Protein AF-0000000074147432 (afdb_homodimer)

Nearest PDB structures (foldseek):
  5auo-assembly1_A  TM=9.457E-01  e=9.167E-16  Thermococcus kodakarensis KOD1
  5yxy-assembly2_E  TM=9.039E-01  e=2.577E-12  Thermococcus kodakarensis KOD1
  5yy0-assembly1_B  TM=8.895E-01  e=1.281E-12  Thermococcus kodakarensis KOD1
  5yxy-assembly3_F  TM=9.223E-01  e=4.565E-12  Thermococcus kodakarensis KOD1
  3a43-assembly2_B  TM=9.241E-01  e=8.486E-11  Thermococcus kodakarensis KOD1

Radius of gyration: 19.21 Å; Cα contacts (8 Å, |Δi|>4): 502; chains: 2; bounding box: 37×57×46 Å

InterPro domains:
  IPR000688 Hydrogenase maturation factor HypA/HybF [MF_00213] (1-132)
  IPR000688 Hydrogenase maturation factor HypA/HybF [PF01155] (1-131)
  IPR000688 Hydrogenase maturation factor HypA/HybF [PIRSF004761] (1-131)
  IPR000688 Hydrogenase maturation factor HypA/HybF [PTHR34535] (1-131)

Organism: Dictyoglomus thermophilum (strain ATCC 35947 / DSM 3960 / H-6-12) (NCBI:txid309799)

Solvent-accessible surface area (backbone atoms only — not comparable to full-atom values): 14271 Å² total; per-residue (Å²): 111,68,47,46,52,42,21,49,27,49,51,53,50,49,52,52,50,36,56,75,68,66,52,88,57,34,54,36,39,31,35,38,37,15,50,58,39,64,70,61,59,69,59,26,50,52,35,34,56,59,68,23,53,95,48,62,50,49,76,32,46,78,44,80,41,77,39,72,27,36,32,36,28,72,81,81,62,52,70,49,50,47,69,76,55,50,75,76,48,50,70,68,55,49,49,20,19,40,62,36,60,62,48,42,48,76,78,43,53,38,91,84,82,59,45,49,54,55,44,76,77,42,19,68,55,56,43,80,76,42,75,67,113,68,47,46,50,43,22,48,25,50,51,55,49,48,52,53,50,37,55,76,69,66,51,90,56,34,54,37,38,32,34,37,38,15,50,56,37,66,71,62,59,67,60,27,50,52,34,36,55,61,69,22,54,95,46,65,50,49,78,32,45,75,43,80,42,77,39,70,26,35,33,37,28,72,79,82,61,51,70,48,51,47,71,75,56,50,76,75,49,50,70,68,54,51,49,21,19,39,63,37,58,62,47,42,49,75,78,44,55,38,90,83,82,59,46,48,54,56,45,76,76,41,18,67,55,57,44,80,75,42,75,68

pLDDT: mean 95.72, std 3.44, range [67.94, 98.56]

Structure (mmCIF, N/CA/C/O backbone):
data_AF-0000000074147432-model_v1
#
loop_
_entity.id
_entity.type
_entity.pdbx_description
1 polymer 'Hydrogenase maturation factor HypA'
#
loop_
_atom_site.group_PDB
_atom_site.id
_atom_site.type_symbol
_atom_site.label_atom_id
_atom_site.label_alt_id
_atom_site.label_comp_id
_atom_site.label_asym_id
_atom_site.label_entity_id
_atom_site.label_seq_id
_atom_site.pdbx_PDB_ins_code
_atom_site.Cartn_x
_atom_site.Cartn_y
_atom_site.Cartn_z
_atom_site.occupancy
_atom_site.B_iso_or_equiv
_atom_site.auth_seq_id
_atom_site.auth_comp_id
_atom_site.auth_asym_id
_atom_site.auth_atom_id
_atom_site.pdbx_PDB_model_num
ATOM 1 N N . MET A 1 1 ? -2.375 7.824 -14.375 1 67.94 1 MET A N 1
ATOM 2 C CA . MET A 1 1 ? -3.438 8.281 -13.484 1 67.94 1 MET A CA 1
ATOM 3 C C . MET A 1 1 ? -3.176 7.848 -12.047 1 67.94 1 MET A C 1
ATOM 5 O O . MET A 1 1 ? -3.395 8.617 -11.109 1 67.94 1 MET A O 1
ATOM 9 N N . HIS A 1 2 ? -2.537 6.73 -11.82 1 84.06 2 HIS A N 1
ATOM 10 C CA . HIS A 1 2 ? -2.336 6.234 -10.469 1 84.06 2 HIS A CA 1
ATOM 11 C C . HIS A 1 2 ? -1.347 7.109 -9.703 1 84.06 2 HIS A C 1
ATOM 13 O O . HIS A 1 2 ? -1.605 7.496 -8.562 1 84.06 2 HIS A O 1
ATOM 19 N N . GLU A 1 3 ? -0.297 7.574 -10.414 1 93.44 3 GLU A N 1
ATOM 20 C CA . GLU A 1 3 ? 0.694 8.43 -9.766 1 93.44 3 GLU A CA 1
ATOM 21 C C . GLU A 1 3 ? 0.085 9.766 -9.344 1 93.44 3 GLU A C 1
ATOM 23 O O . GLU A 1 3 ? 0.532 10.375 -8.375 1 93.44 3 GLU A O 1
ATOM 28 N N . TRP A 1 4 ? -0.937 10.219 -10.07 1 94.75 4 TRP A N 1
ATOM 29 C CA . TRP A 1 4 ? -1.609 11.461 -9.711 1 94.75 4 TRP A CA 1
ATOM 30 C C . TRP A 1 4 ? -2.305 11.336 -8.359 1 94.75 4 TRP A C 1
ATOM 32 O O . TRP A 1 4 ? -2.219 12.242 -7.527 1 94.75 4 TRP A O 1
ATOM 42 N N . ALA A 1 5 ? -2.971 10.211 -8.164 1 94 5 ALA A N 1
ATOM 43 C CA . ALA A 1 5 ? -3.654 9.977 -6.895 1 94 5 ALA A CA 1
ATOM 44 C C . ALA A 1 5 ? -2.658 9.898 -5.742 1 94 5 ALA A C 1
ATOM 46 O O . ALA A 1 5 ? -2.916 10.414 -4.652 1 94 5 ALA A O 1
ATOM 47 N N . LEU A 1 6 ? -1.523 9.242 -5.969 1 96.38 6 LEU A N 1
ATOM 48 C CA . LEU A 1 6 ? -0.461 9.195 -4.969 1 96.38 6 LEU A CA 1
ATOM 49 C C . LEU A 1 6 ? 0.039 10.594 -4.637 1 96.38 6 LEU A C 1
ATOM 51 O O . LEU A 1 6 ? 0.204 10.938 -3.463 1 96.38 6 LEU A O 1
ATOM 55 N N . ALA A 1 7 ? 0.232 11.352 -5.699 1 97.88 7 ALA A N 1
ATOM 56 C CA . ALA A 1 7 ? 0.719 12.719 -5.527 1 97.88 7 ALA A CA 1
ATOM 57 C C . ALA A 1 7 ? -0.276 13.562 -4.734 1 97.88 7 ALA A C 1
ATOM 59 O O . ALA A 1 7 ? 0.116 14.328 -3.852 1 97.88 7 ALA A O 1
ATOM 60 N N . GLU A 1 8 ? -1.51 13.414 -5.066 1 97.69 8 GLU A N 1
ATOM 61 C CA . GLU A 1 8 ? -2.545 14.133 -4.336 1 97.69 8 GLU A CA 1
ATOM 62 C C . GLU A 1 8 ? -2.52 13.781 -2.85 1 97.69 8 GLU A C 1
ATOM 64 O O . GLU A 1 8 ? -2.631 14.664 -1.997 1 97.69 8 GLU A O 1
ATOM 69 N N . ALA A 1 9 ? -2.395 12.539 -2.566 1 97.62 9 ALA A N 1
ATOM 70 C CA . ALA A 1 9 ? -2.312 12.094 -1.177 1 97.62 9 ALA A CA 1
ATOM 71 C C . ALA A 1 9 ? -1.129 12.734 -0.463 1 97.62 9 ALA A C 1
ATOM 73 O O . ALA A 1 9 ? -1.262 13.219 0.666 1 97.62 9 ALA A O 1
ATOM 74 N N . VAL A 1 10 ? -0.011 12.773 -1.107 1 98.25 10 VAL A N 1
ATOM 75 C CA . VAL A 1 10 ? 1.198 13.344 -0.528 1 98.25 10 VAL A CA 1
ATOM 76 C C . VAL A 1 10 ? 0.995 14.844 -0.288 1 98.25 10 VAL A C 1
ATOM 78 O O . VAL A 1 10 ? 1.252 15.344 0.811 1 98.25 10 VAL A O 1
ATOM 81 N N . VAL A 1 11 ? 0.501 15.531 -1.3 1 98.12 11 VAL A N 1
ATOM 82 C CA . VAL A 1 11 ? 0.365 16.984 -1.229 1 98.12 11 VAL A CA 1
ATOM 83 C C . VAL A 1 11 ? -0.628 17.359 -0.13 1 98.12 11 VAL A C 1
ATOM 85 O O . VAL A 1 11 ? -0.344 18.219 0.706 1 98.12 11 VAL A O 1
ATOM 88 N N . ASN A 1 12 ? -1.752 16.688 -0.129 1 98.06 12 ASN A N 1
ATOM 89 C CA . ASN A 1 12 ? -2.75 16.953 0.902 1 98.06 12 ASN A CA 1
ATOM 90 C C . ASN A 1 12 ? -2.195 16.703 2.301 1 98.06 12 ASN A C 1
ATOM 92 O O . ASN A 1 12 ? -2.418 17.484 3.217 1 98.06 12 ASN A O 1
ATOM 96 N N . SER A 1 13 ? -1.498 15.648 2.463 1 98.19 13 SER A N 1
ATOM 97 C CA . SER A 1 13 ? -0.913 15.305 3.754 1 98.19 13 SER A CA 1
ATOM 98 C C . SER A 1 13 ? 0.154 16.312 4.164 1 98.19 13 SER A C 1
ATOM 100 O O . SER A 1 13 ? 0.232 16.703 5.328 1 98.19 13 SER A O 1
ATOM 102 N N . ALA A 1 14 ? 0.971 16.703 3.182 1 98.06 14 ALA A N 1
ATOM 103 C CA . ALA A 1 14 ? 2.014 17.688 3.445 1 98.06 14 ALA A CA 1
ATOM 104 C C . ALA A 1 14 ? 1.41 19.031 3.877 1 98.06 14 ALA A C 1
ATOM 106 O O . ALA A 1 14 ? 1.914 19.672 4.797 1 98.06 14 ALA A O 1
ATOM 107 N N . ILE A 1 15 ? 0.379 19.469 3.201 1 97.38 15 ILE A N 1
ATOM 108 C CA . ILE A 1 15 ? -0.295 20.703 3.545 1 97.38 15 ILE A CA 1
ATOM 109 C C . ILE A 1 15 ? -0.822 20.641 4.977 1 97.38 15 ILE A C 1
ATOM 111 O O . ILE A 1 15 ? -0.628 21.562 5.766 1 97.38 15 ILE A O 1
ATOM 115 N N . LYS A 1 16 ? -1.464 19.516 5.285 1 96.62 16 LYS A N 1
ATOM 116 C CA . LYS A 1 16 ? -1.976 19.312 6.641 1 96.62 16 LYS A CA 1
ATOM 117 C C . LYS A 1 16 ? -0.85 19.391 7.668 1 96.62 16 LYS A C 1
ATOM 119 O O . LYS A 1 16 ? -0.992 20.047 8.703 1 96.62 16 LYS A O 1
ATOM 124 N N . MET A 1 17 ? 0.224 18.781 7.398 1 96.38 17 MET A N 1
ATOM 125 C CA . MET A 1 17 ? 1.372 18.797 8.297 1 96.38 17 MET A CA 1
ATOM 126 C C . MET A 1 17 ? 1.915 20.203 8.477 1 96.38 17 MET A C 1
ATOM 128 O O . MET A 1 17 ? 2.242 20.609 9.594 1 96.38 17 MET A O 1
ATOM 132 N N . ALA A 1 18 ? 2.018 20.891 7.391 1 96.5 18 ALA A N 1
ATOM 133 C CA . ALA A 1 18 ? 2.516 22.266 7.434 1 96.5 18 ALA A CA 1
ATOM 134 C C . ALA A 1 18 ? 1.621 23.141 8.305 1 96.5 18 ALA A C 1
ATOM 136 O O . ALA A 1 18 ? 2.113 23.953 9.078 1 96.5 18 ALA A O 1
ATOM 137 N N . GLN A 1 19 ? 0.358 22.938 8.109 1 94 19 GLN A N 1
ATOM 138 C CA . GLN A 1 19 ? -0.604 23.703 8.898 1 94 19 GLN A CA 1
ATOM 139 C C . GLN A 1 19 ? -0.462 23.391 10.391 1 94 19 GLN A C 1
ATOM 141 O O . GLN A 1 19 ? -0.479 24.297 11.219 1 94 19 GLN A O 1
ATOM 146 N N . GLU A 1 20 ? -0.308 22.172 10.711 1 92.75 20 GLU A N 1
ATOM 147 C CA . GLU A 1 20 ? -0.162 21.766 12.109 1 92.75 20 GLU A CA 1
ATOM 148 C C . GLU A 1 20 ? 1.108 22.344 12.719 1 92.75 20 GLU A C 1
ATOM 150 O O . GLU A 1 20 ? 1.14 22.672 13.914 1 92.75 20 GLU A O 1
ATOM 155 N N . LYS A 1 21 ? 2.111 22.5 11.898 1 93.5 21 LYS A N 1
ATOM 156 C CA . LYS A 1 21 ? 3.385 23.047 12.352 1 93.5 21 LYS A CA 1
ATOM 157 C C . LYS A 1 21 ? 3.381 24.578 12.281 1 93.5 21 LYS A C 1
ATOM 159 O O . LYS A 1 21 ? 4.387 25.219 12.586 1 93.5 21 LYS A O 1
ATOM 164 N N . LYS A 1 22 ? 2.311 25.188 11.75 1 94.44 22 LYS A N 1
ATOM 165 C CA . LYS A 1 22 ? 2.121 26.625 11.617 1 94.44 22 LYS A CA 1
ATOM 166 C C . LYS A 1 22 ? 3.205 27.25 10.742 1 94.44 22 LYS A C 1
ATOM 168 O O . LYS A 1 22 ? 3.773 28.297 11.086 1 94.44 22 LYS A O 1
ATOM 173 N N . LEU A 1 23 ? 3.482 26.547 9.719 1 92.56 23 LEU A N 1
ATOM 174 C CA . LEU A 1 23 ? 4.438 27.078 8.758 1 92.56 23 LEU A CA 1
ATOM 175 C C . LEU A 1 23 ? 3.766 28.078 7.82 1 92.56 23 LEU A C 1
ATOM 177 O O . LEU A 1 23 ? 2.646 27.844 7.355 1 92.56 23 LEU A O 1
ATOM 181 N N . SER A 1 24 ? 4.418 29.141 7.574 1 88.25 24 SER A N 1
ATOM 182 C CA . SER A 1 24 ? 3.883 30.141 6.648 1 88.25 24 SER A CA 1
ATOM 183 C C . SER A 1 24 ? 4.289 29.828 5.211 1 88.25 24 SER A C 1
ATOM 185 O O . SER A 1 24 ? 3.641 30.297 4.266 1 88.25 24 SER A O 1
ATOM 187 N N . GLN A 1 25 ? 5.414 29.125 5.23 1 90.19 25 GLN A N 1
ATOM 188 C CA . GLN A 1 25 ? 5.91 28.703 3.926 1 90.19 25 GLN A CA 1
ATOM 189 C C . GLN A 1 25 ? 6.664 27.375 4.023 1 90.19 25 GLN A C 1
ATOM 191 O O . GLN A 1 25 ? 7.238 27.062 5.066 1 90.19 25 GLN A O 1
ATOM 196 N N . VAL A 1 26 ? 6.574 26.641 2.967 1 96.81 26 VAL A N 1
ATOM 197 C CA . VAL A 1 26 ? 7.367 25.406 2.896 1 96.81 26 VAL A CA 1
ATOM 198 C C . VAL A 1 26 ? 8.492 25.578 1.88 1 96.81 26 VAL A C 1
ATOM 200 O O . VAL A 1 26 ? 8.234 25.812 0.694 1 96.81 26 VAL A O 1
ATOM 203 N N . ARG A 1 27 ? 9.664 25.562 2.357 1 97.38 27 ARG A N 1
ATOM 204 C CA . ARG A 1 27 ? 10.812 25.688 1.464 1 97.38 27 ARG A CA 1
ATOM 205 C C . ARG A 1 27 ? 11.234 24.312 0.933 1 97.38 27 ARG A C 1
ATOM 207 O O . ARG A 1 27 ? 11.586 24.188 -0.24 1 97.38 27 ARG A O 1
ATOM 214 N N . ILE A 1 28 ? 11.156 23.281 1.836 1 97.81 28 ILE A N 1
ATOM 215 C CA . ILE A 1 28 ? 11.633 21.953 1.465 1 97.81 28 ILE A CA 1
ATOM 216 C C . ILE A 1 28 ? 10.609 20.891 1.888 1 97.81 28 ILE A C 1
ATOM 218 O O . ILE A 1 28 ? 10.109 20.922 3.014 1 97.81 28 ILE A O 1
ATOM 222 N N . LEU A 1 29 ? 10.281 20.109 0.956 1 98.12 29 LEU A N 1
ATOM 223 C CA . LEU A 1 29 ? 9.539 18.875 1.212 1 98.12 29 LEU A CA 1
ATOM 224 C C . LEU A 1 29 ? 10.375 17.656 0.849 1 98.12 29 LEU A C 1
ATOM 226 O O . LEU A 1 29 ? 10.672 17.422 -0.326 1 98.12 29 LEU A O 1
ATOM 230 N N . SER A 1 30 ? 10.758 16.875 1.879 1 98.56 30 SER A N 1
ATOM 231 C CA . SER A 1 30 ? 11.539 15.672 1.651 1 98.56 30 SER A CA 1
ATOM 232 C C . SER A 1 30 ? 10.664 14.422 1.749 1 98.56 30 SER A C 1
ATOM 234 O O . SER A 1 30 ? 10.016 14.188 2.771 1 98.56 30 SER A O 1
ATOM 236 N N . LEU A 1 31 ? 10.719 13.664 0.692 1 98.5 31 LEU A N 1
ATOM 237 C CA . LEU A 1 31 ? 9.93 12.438 0.615 1 98.5 31 LEU A CA 1
ATOM 238 C C . LEU A 1 31 ? 10.836 11.211 0.541 1 98.5 31 LEU A C 1
ATOM 240 O O . LEU A 1 31 ? 11.875 11.242 -0.13 1 98.5 31 LEU A O 1
ATOM 244 N N . LYS A 1 32 ? 10.523 10.242 1.287 1 98.31 32 LYS A N 1
ATOM 245 C CA . LYS A 1 32 ? 11.148 8.93 1.211 1 98.31 32 LYS A CA 1
ATOM 246 C C . LYS A 1 32 ? 10.219 7.906 0.563 1 98.31 32 LYS A C 1
ATOM 248 O O . LYS A 1 32 ? 9.102 7.691 1.036 1 98.31 32 LYS A O 1
ATOM 253 N N . VAL A 1 33 ? 10.641 7.301 -0.495 1 98 33 VAL A N 1
ATOM 254 C CA . VAL A 1 33 ? 9.828 6.383 -1.279 1 98 33 VAL A CA 1
ATOM 255 C C . VAL A 1 33 ? 10.461 4.992 -1.274 1 98 33 VAL A C 1
ATOM 257 O O . VAL A 1 33 ? 11.609 4.828 -1.696 1 98 33 VAL A O 1
ATOM 260 N N . GLY A 1 34 ? 9.695 3.998 -0.833 1 97.06 34 GLY A N 1
ATOM 261 C CA . GLY A 1 34 ? 10.211 2.639 -0.801 1 97.06 34 GLY A CA 1
ATOM 262 C C . GLY A 1 34 ? 10.344 2.02 -2.18 1 97.06 34 GLY A C 1
ATOM 263 O O . GLY A 1 34 ? 9.484 2.217 -3.041 1 97.06 34 GLY A O 1
ATOM 264 N N . GLU A 1 35 ? 11.336 1.221 -2.309 1 96.25 35 GLU A N 1
ATOM 265 C CA . GLU A 1 35 ? 11.656 0.582 -3.582 1 96.25 35 GLU A CA 1
ATOM 266 C C . GLU A 1 35 ? 10.531 -0.356 -4.023 1 96.25 35 GLU A C 1
ATOM 268 O O . GLU A 1 35 ? 10.258 -0.485 -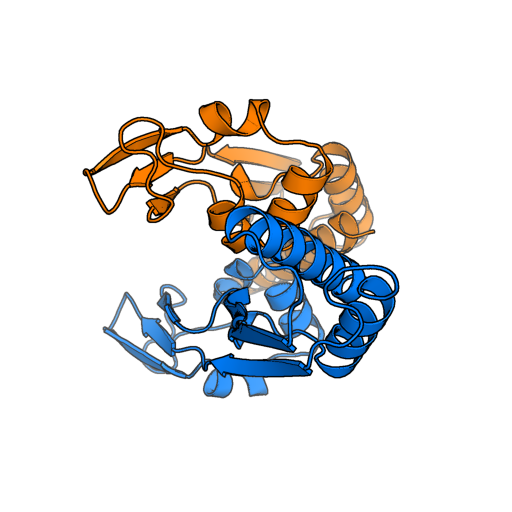5.219 1 96.25 35 GLU A O 1
ATOM 273 N N . VAL A 1 36 ? 9.828 -0.938 -3.123 1 95.06 36 VAL A N 1
ATOM 274 C CA . VAL A 1 36 ? 8.781 -1.904 -3.422 1 95.06 36 VAL A CA 1
ATOM 275 C C . VAL A 1 36 ? 7.629 -1.209 -4.152 1 95.06 36 VAL A C 1
ATOM 277 O O . VAL A 1 36 ? 6.953 -1.821 -4.98 1 95.06 36 VAL A O 1
ATOM 280 N N . GLN A 1 37 ? 7.484 0.096 -3.932 1 94.12 37 GLN A N 1
ATOM 281 C CA . GLN A 1 37 ? 6.363 0.846 -4.484 1 94.12 37 GLN A CA 1
ATOM 282 C C . GLN A 1 37 ? 6.492 0.99 -6 1 94.12 37 GLN A C 1
ATOM 284 O O . GLN A 1 37 ? 5.492 1.151 -6.699 1 94.12 37 GLN A O 1
ATOM 289 N N . GLN A 1 38 ? 7.648 1.07 -6.48 1 93.06 38 GLN A N 1
ATOM 290 C CA . GLN A 1 38 ? 7.914 1.165 -7.914 1 93.06 38 GLN A CA 1
ATOM 291 C C . GLN A 1 38 ? 7.176 2.346 -8.531 1 93.06 38 GLN A C 1
ATOM 293 O O . GLN A 1 38 ? 6.535 2.203 -9.578 1 93.06 38 GLN A O 1
ATOM 298 N N . ILE A 1 39 ? 7.18 3.363 -7.898 1 95.19 39 ILE A N 1
ATOM 299 C CA . ILE A 1 39 ? 6.52 4.574 -8.375 1 95.19 39 ILE A CA 1
ATOM 300 C C . ILE A 1 39 ? 7.285 5.145 -9.57 1 95.19 39 ILE A C 1
ATOM 302 O O . ILE A 1 39 ? 8.516 5.18 -9.562 1 95.19 39 ILE A O 1
ATOM 306 N N . ASP A 1 40 ? 6.551 5.516 -10.625 1 95.31 40 ASP A N 1
ATOM 307 C CA . ASP A 1 40 ? 7.152 6.32 -11.68 1 95.31 40 ASP A CA 1
ATOM 308 C C . ASP A 1 40 ? 7.484 7.727 -11.188 1 95.31 40 ASP A C 1
ATOM 310 O O . ASP A 1 40 ? 6.617 8.594 -11.148 1 95.31 40 ASP A O 1
ATOM 314 N N . MET A 1 41 ? 8.719 7.965 -10.969 1 96.69 41 MET A N 1
ATOM 315 C CA . MET A 1 41 ? 9.141 9.172 -10.258 1 96.69 41 MET A CA 1
ATOM 316 C C . MET A 1 41 ? 8.953 10.406 -11.141 1 96.69 41 MET A C 1
ATOM 318 O O . MET A 1 41 ? 8.672 11.492 -10.633 1 96.69 41 MET A O 1
ATOM 322 N N . GLU A 1 42 ? 9.141 10.258 -12.406 1 97.19 42 GLU A N 1
ATOM 323 C CA . GLU A 1 42 ? 8.945 11.398 -13.297 1 97.19 42 GLU A CA 1
ATOM 324 C C . GLU A 1 42 ? 7.5 11.883 -13.266 1 97.19 42 GLU A C 1
ATOM 326 O O . GLU A 1 42 ? 7.242 13.078 -13.109 1 97.19 42 GLU A O 1
ATOM 331 N N . VAL A 1 43 ? 6.617 10.953 -13.422 1 96.94 43 VAL A N 1
ATOM 332 C CA . VAL A 1 43 ? 5.195 11.297 -13.414 1 96.94 43 VAL A CA 1
ATOM 333 C C . VAL A 1 43 ? 4.793 11.789 -12.023 1 96.94 43 VAL A C 1
ATOM 335 O O . VAL A 1 43 ? 4.043 12.758 -11.898 1 96.94 43 VAL A O 1
ATOM 338 N N . PHE A 1 44 ? 5.324 11.164 -11.039 1 97.94 44 PHE A N 1
ATOM 339 C CA . PHE A 1 44 ? 5.023 11.5 -9.656 1 97.94 44 PHE A CA 1
ATOM 340 C C . PHE A 1 44 ? 5.488 12.914 -9.328 1 97.94 44 PHE A C 1
ATOM 342 O O . PHE A 1 44 ? 4.734 13.711 -8.766 1 97.94 44 PHE A O 1
ATOM 349 N N . ASP A 1 45 ? 6.664 13.25 -9.734 1 98 45 ASP A N 1
ATOM 350 C CA . ASP A 1 45 ? 7.211 14.586 -9.508 1 98 45 ASP A CA 1
ATOM 351 C C . ASP A 1 45 ? 6.402 15.641 -10.258 1 98 45 ASP A C 1
ATOM 353 O O . ASP A 1 45 ? 6.082 16.688 -9.695 1 98 45 ASP A O 1
ATOM 357 N N . TYR A 1 46 ? 6.141 15.367 -11.43 1 98.06 46 TYR A N 1
ATOM 358 C CA . TYR A 1 46 ? 5.332 16.281 -12.219 1 98.06 46 TYR A CA 1
ATOM 359 C C . TYR A 1 46 ? 3.979 16.531 -11.562 1 98.06 46 TYR A C 1
ATOM 361 O O . TYR A 1 46 ? 3.537 17.672 -11.445 1 98.06 46 TYR A O 1
ATOM 369 N N . ALA A 1 47 ? 3.338 15.461 -11.18 1 98.19 47 ALA A N 1
ATOM 370 C CA . ALA A 1 47 ? 2.025 15.562 -10.547 1 98.19 47 ALA A CA 1
ATOM 371 C C . ALA A 1 47 ? 2.104 16.375 -9.25 1 98.19 47 ALA A C 1
ATOM 373 O O . ALA A 1 47 ? 1.25 17.219 -8.984 1 98.19 47 ALA A O 1
ATOM 374 N N . ILE A 1 48 ? 3.078 16.141 -8.445 1 98.19 48 ILE A N 1
ATOM 375 C CA . ILE A 1 48 ? 3.23 16.859 -7.188 1 98.19 48 ILE A CA 1
ATOM 376 C C . ILE A 1 48 ? 3.361 18.359 -7.461 1 98.19 48 ILE A C 1
ATOM 378 O O . ILE A 1 48 ? 2.697 19.172 -6.816 1 98.19 48 ILE A O 1
ATOM 382 N N . LYS A 1 49 ? 4.172 18.672 -8.352 1 97.94 49 LYS A N 1
ATOM 383 C CA . LYS A 1 49 ? 4.391 20.078 -8.695 1 97.94 49 LYS A CA 1
ATOM 384 C C . LYS A 1 49 ? 3.105 20.734 -9.203 1 97.94 49 LYS A C 1
ATOM 386 O O . LYS A 1 49 ? 2.771 21.844 -8.805 1 97.94 49 LYS A O 1
ATOM 391 N N . GLU A 1 50 ? 2.436 20.031 -10.047 1 98.31 50 GLU A N 1
ATOM 392 C CA . GLU A 1 50 ? 1.191 20.562 -10.594 1 98.31 50 GLU A CA 1
ATOM 393 C C . GLU A 1 50 ? 0.146 20.75 -9.5 1 98.31 50 GLU A C 1
ATOM 395 O O . GLU A 1 50 ? -0.521 21.797 -9.445 1 98.31 50 GLU A O 1
ATOM 400 N N . ILE A 1 51 ? -0.016 19.844 -8.688 1 97.88 51 ILE A N 1
ATOM 401 C CA . ILE A 1 51 ? -1.034 19.859 -7.641 1 97.88 51 ILE A CA 1
ATOM 402 C C . ILE A 1 51 ? -0.66 20.906 -6.582 1 97.88 51 ILE A C 1
ATOM 404 O O . ILE A 1 51 ? -1.534 21.453 -5.91 1 97.88 51 ILE A O 1
ATOM 408 N N . SER A 1 52 ? 0.59 21.172 -6.418 1 97.69 52 SER A N 1
ATOM 409 C CA . SER A 1 52 ? 1.079 22.078 -5.395 1 97.69 52 SER A CA 1
ATOM 410 C C . SER A 1 52 ? 0.812 23.531 -5.777 1 97.69 52 SER A C 1
ATOM 412 O O . SER A 1 52 ? 0.924 24.438 -4.941 1 97.69 52 SER A O 1
ATOM 414 N N . LYS A 1 53 ? 0.564 23.766 -7.027 1 97.75 53 LYS A N 1
ATOM 415 C CA . LYS A 1 53 ? 0.321 25.125 -7.473 1 97.75 53 LYS A CA 1
ATOM 416 C C . LYS A 1 53 ? -0.83 25.766 -6.695 1 97.75 53 LYS A C 1
ATOM 418 O O . LYS A 1 53 ? -1.885 25.156 -6.527 1 97.75 53 LYS A O 1
ATOM 423 N N . GLY A 1 54 ? -0.621 26.984 -6.199 1 96.56 54 GLY A N 1
ATOM 424 C CA . GLY A 1 54 ? -1.644 27.703 -5.465 1 96.56 54 GLY A CA 1
ATOM 425 C C . GLY A 1 54 ? -1.695 27.344 -3.994 1 96.56 54 GLY A C 1
ATOM 426 O O . GLY A 1 54 ? -2.549 27.844 -3.256 1 96.56 54 GLY A O 1
ATOM 427 N N . THR A 1 55 ? -0.847 26.438 -3.582 1 96.81 55 THR A N 1
ATOM 428 C CA . THR A 1 55 ? -0.805 26.016 -2.182 1 96.81 55 THR A CA 1
ATOM 429 C C . THR A 1 55 ? 0.479 26.5 -1.515 1 96.81 55 THR A C 1
ATOM 431 O O . THR A 1 55 ? 1.304 27.156 -2.148 1 96.81 55 THR A O 1
ATOM 434 N N . ILE A 1 56 ? 0.649 26.203 -0.299 1 96.94 56 ILE A N 1
ATOM 435 C CA . ILE A 1 56 ? 1.825 26.578 0.477 1 96.94 56 ILE A CA 1
ATOM 436 C C . ILE A 1 56 ? 3.047 25.812 -0.037 1 96.94 56 ILE A C 1
ATOM 438 O O . ILE A 1 56 ? 4.184 26.172 0.291 1 96.94 56 ILE A O 1
ATOM 442 N N . LEU A 1 57 ? 2.824 24.797 -0.857 1 97.31 57 LEU A N 1
ATOM 443 C CA . LEU A 1 57 ? 3.916 23.969 -1.35 1 97.31 57 LEU A CA 1
ATOM 444 C C . LEU A 1 57 ? 4.398 24.453 -2.711 1 97.31 57 LEU A C 1
ATOM 446 O O . LEU A 1 57 ? 5.371 23.922 -3.256 1 97.31 57 LEU A O 1
ATOM 450 N N . GLU A 1 58 ? 3.781 25.375 -3.328 1 96.56 58 GLU A N 1
ATOM 451 C CA . GLU A 1 58 ? 3.971 25.781 -4.723 1 96.56 58 GLU A CA 1
ATOM 452 C C . GLU A 1 58 ? 5.441 26.047 -5.023 1 96.56 58 GLU A C 1
ATOM 454 O O . GLU A 1 58 ? 5.945 25.672 -6.082 1 96.56 58 GLU A O 1
ATOM 459 N N . ASN A 1 59 ? 6.184 26.594 -4.129 1 95.69 59 ASN A N 1
ATOM 460 C CA . ASN A 1 59 ? 7.566 26.984 -4.395 1 95.69 59 ASN A CA 1
ATOM 461 C C . ASN A 1 59 ? 8.555 26.141 -3.596 1 95.69 59 ASN A C 1
ATOM 463 O O . ASN A 1 59 ? 9.719 26.5 -3.451 1 95.69 59 ASN A O 1
ATOM 467 N N . SER A 1 60 ? 8.078 25.094 -3.131 1 97.31 60 SER A N 1
ATOM 468 C CA . SER A 1 60 ? 8.945 24.25 -2.316 1 97.31 60 SER A CA 1
ATOM 469 C C . SER A 1 60 ? 9.859 23.391 -3.188 1 97.31 60 SER A C 1
ATOM 471 O O . SER A 1 60 ? 9.492 23.031 -4.309 1 97.31 60 SER A O 1
ATOM 473 N N . GLU A 1 61 ? 11.047 23.188 -2.715 1 97.75 61 GLU A N 1
ATOM 474 C CA . GLU A 1 61 ? 11.914 22.156 -3.285 1 97.75 61 GLU A CA 1
ATOM 475 C C . GLU A 1 61 ? 11.523 20.766 -2.807 1 97.75 61 GLU A C 1
ATOM 477 O O . GLU A 1 61 ? 11.445 20.516 -1.601 1 97.75 61 GLU A O 1
ATOM 482 N N . ILE A 1 62 ? 11.32 19.953 -3.764 1 97.88 62 ILE A N 1
ATOM 483 C CA . ILE A 1 62 ? 10.945 18.578 -3.408 1 97.88 62 ILE A CA 1
ATOM 484 C C . ILE A 1 62 ? 12.164 17.672 -3.543 1 97.88 62 ILE A C 1
ATOM 486 O O . ILE A 1 62 ? 12.766 17.578 -4.613 1 97.88 62 ILE A O 1
ATOM 490 N N . LYS A 1 63 ? 12.5 17.047 -2.48 1 98.25 63 LYS A N 1
ATOM 491 C CA . LYS A 1 63 ? 13.609 16.094 -2.461 1 98.25 63 LYS A CA 1
ATOM 492 C C . LYS A 1 63 ? 13.102 14.664 -2.291 1 98.25 63 LYS A C 1
ATOM 494 O O . LYS A 1 63 ? 12.195 14.414 -1.493 1 98.25 63 LYS A O 1
ATOM 499 N N . TYR A 1 64 ? 13.672 13.781 -3.092 1 98.25 64 TYR A N 1
ATOM 500 C CA . TYR A 1 64 ? 13.273 12.383 -3.025 1 98.25 64 TYR A CA 1
ATOM 501 C C . TYR A 1 64 ? 14.438 11.508 -2.562 1 98.25 64 TYR A C 1
ATOM 503 O O . TYR A 1 64 ? 15.586 11.727 -2.965 1 98.25 64 TYR A O 1
ATOM 511 N N . THR A 1 65 ? 14.148 10.648 -1.718 1 97.81 65 THR A N 1
ATOM 512 C CA . THR A 1 65 ? 15.07 9.57 -1.38 1 97.81 65 THR A CA 1
ATOM 513 C C . THR A 1 65 ? 14.406 8.203 -1.582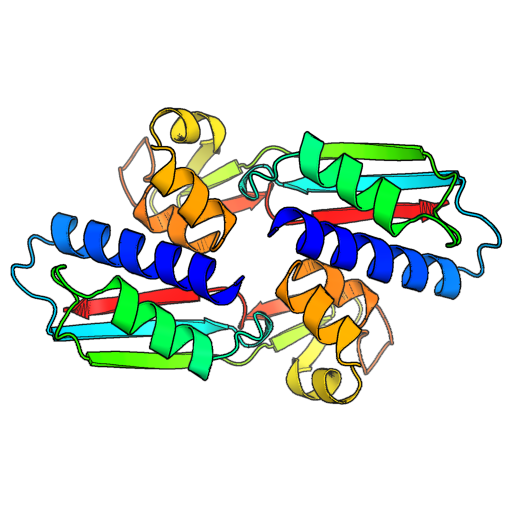 1 97.81 65 THR A C 1
ATOM 515 O O . THR A 1 65 ? 13.336 7.945 -1.034 1 97.81 65 THR A O 1
ATOM 518 N N . ILE A 1 66 ? 15.023 7.375 -2.391 1 96.88 66 ILE A N 1
ATOM 519 C CA . ILE A 1 66 ? 14.562 6 -2.539 1 96.88 66 ILE A CA 1
ATOM 520 C C . ILE A 1 66 ? 15.281 5.105 -1.532 1 96.88 66 ILE A C 1
ATOM 522 O O . ILE A 1 66 ? 16.516 5.082 -1.481 1 96.88 66 ILE A O 1
ATOM 526 N N . PHE A 1 67 ? 14.523 4.461 -0.733 1 96.5 67 PHE A N 1
ATOM 527 C CA . PHE A 1 67 ? 15.195 3.561 0.197 1 96.5 67 PHE A CA 1
ATOM 528 C C . PHE A 1 67 ? 14.992 2.107 -0.212 1 96.5 67 PHE A C 1
ATOM 530 O O . PHE A 1 67 ? 13.859 1.684 -0.468 1 96.5 67 PHE A O 1
ATOM 537 N N . PRO A 1 68 ? 16.109 1.386 -0.351 1 96.44 68 PRO A N 1
ATOM 538 C CA . PRO A 1 68 ? 16.109 0.023 -0.886 1 96.44 68 PRO A CA 1
ATOM 539 C C . PRO A 1 68 ? 15.336 -0.958 -0.015 1 96.44 68 PRO A C 1
ATOM 541 O O . PRO A 1 68 ? 15.234 -0.765 1.198 1 96.44 68 PRO A O 1
ATOM 544 N N . ALA A 1 69 ? 14.844 -1.997 -0.697 1 96.75 69 ALA A N 1
ATOM 545 C CA . ALA A 1 69 ? 14.062 -3.014 0.001 1 96.75 69 ALA A CA 1
ATOM 546 C C . ALA A 1 69 ? 14.922 -4.223 0.356 1 96.75 69 ALA A C 1
ATOM 548 O O . ALA A 1 69 ? 15.703 -4.703 -0.472 1 96.75 69 ALA A O 1
ATOM 549 N N . LYS A 1 70 ? 14.789 -4.566 1.546 1 97.44 70 LYS A N 1
ATOM 550 C CA . LYS A 1 70 ? 15.438 -5.766 2.068 1 97.44 70 LYS A CA 1
ATOM 551 C C . LYS A 1 70 ? 14.406 -6.812 2.479 1 97.44 70 LYS A C 1
ATOM 553 O O . LYS A 1 70 ? 13.461 -6.504 3.205 1 97.44 70 LYS A O 1
ATOM 558 N N . LEU A 1 71 ? 14.672 -8.008 2.033 1 97.5 71 LEU A N 1
ATOM 559 C CA . LEU A 1 71 ? 13.758 -9.109 2.314 1 97.5 71 LEU A CA 1
ATOM 560 C C . LEU A 1 71 ? 14.406 -10.125 3.25 1 97.5 71 LEU A C 1
ATOM 562 O O . LEU A 1 71 ? 15.617 -10.359 3.174 1 97.5 71 LEU A O 1
ATOM 566 N N . LEU A 1 72 ? 13.594 -10.617 4.113 1 98.25 72 LEU A N 1
ATOM 567 C CA . LEU A 1 72 ? 14.055 -11.609 5.082 1 98.25 72 LEU A CA 1
ATOM 568 C C . LEU A 1 72 ? 13.195 -12.867 5.02 1 98.25 72 LEU A C 1
ATOM 570 O O . LEU A 1 72 ? 11.992 -12.82 5.301 1 98.25 72 LEU A O 1
ATOM 574 N N . CYS A 1 73 ? 13.859 -13.961 4.75 1 98.38 73 CYS A N 1
ATOM 575 C CA . CYS A 1 73 ? 13.156 -15.242 4.672 1 98.38 73 CYS A CA 1
ATOM 576 C C . CYS A 1 73 ? 12.805 -15.758 6.062 1 98.38 73 CYS A C 1
ATOM 578 O O . CYS A 1 73 ? 13.68 -15.875 6.926 1 98.38 73 CYS A O 1
ATOM 580 N N . ASN A 1 74 ? 11.594 -16.109 6.262 1 97.94 74 ASN A N 1
ATOM 581 C CA . ASN A 1 74 ? 11.164 -16.609 7.559 1 97.94 74 ASN A CA 1
ATOM 582 C C . ASN A 1 74 ? 11.492 -18.094 7.719 1 97.94 74 ASN A C 1
ATOM 584 O O . ASN A 1 74 ? 11.453 -18.625 8.828 1 97.94 74 ASN A O 1
ATOM 588 N N . ASN A 1 75 ? 11.711 -18.734 6.676 1 98 75 ASN A N 1
ATOM 589 C CA . ASN A 1 75 ? 11.984 -20.156 6.688 1 98 75 ASN A CA 1
ATOM 590 C C . ASN A 1 75 ? 13.445 -20.453 6.984 1 98 75 ASN A C 1
ATOM 592 O O . ASN A 1 75 ? 13.758 -21.281 7.852 1 98 75 ASN A O 1
ATOM 596 N N . CYS A 1 76 ? 14.406 -19.797 6.383 1 98.5 76 CYS A N 1
ATOM 597 C CA . CYS A 1 76 ? 15.812 -20.172 6.535 1 98.5 76 CYS A CA 1
ATOM 598 C C . CYS A 1 76 ? 16.625 -19 7.078 1 98.5 76 CYS A C 1
ATOM 600 O O . CYS A 1 76 ? 17.812 -19.141 7.363 1 98.5 76 CYS A O 1
ATOM 602 N N . GLY A 1 77 ? 15.992 -17.781 7.109 1 98.12 77 GLY A N 1
ATOM 603 C CA . GLY A 1 77 ? 16.672 -16.641 7.695 1 98.12 77 GLY A CA 1
ATOM 604 C C . GLY A 1 77 ? 17.516 -15.867 6.699 1 98.12 77 GLY A C 1
ATOM 605 O O . GLY A 1 77 ? 18.141 -14.867 7.055 1 98.12 77 GLY A O 1
ATOM 606 N N . ASN A 1 78 ? 17.531 -16.219 5.473 1 97.88 78 ASN A N 1
ATOM 607 C CA . ASN A 1 78 ? 18.281 -15.508 4.445 1 97.88 78 ASN A CA 1
ATOM 608 C C . ASN A 1 78 ? 17.75 -14.094 4.227 1 97.88 78 ASN A C 1
ATOM 610 O O . ASN A 1 78 ? 16.531 -13.875 4.219 1 97.88 78 ASN A O 1
ATOM 614 N N . GLU A 1 79 ? 18.656 -13.172 4.078 1 97.88 79 GLU A N 1
ATOM 615 C CA . GLU A 1 79 ? 18.328 -11.805 3.699 1 97.88 79 GLU A CA 1
ATOM 616 C C . GLU A 1 79 ? 18.844 -11.477 2.303 1 97.88 79 GLU A C 1
ATOM 618 O O . GLU A 1 79 ? 19.969 -11.859 1.943 1 97.88 79 GLU A O 1
ATOM 623 N N . TRP A 1 80 ? 18.047 -10.828 1.463 1 96.88 80 TRP A N 1
ATOM 624 C CA . TRP A 1 80 ? 18.484 -10.43 0.129 1 96.88 80 TRP A CA 1
ATOM 625 C C . TRP A 1 80 ? 17.797 -9.148 -0.316 1 96.88 80 TRP A C 1
ATOM 627 O O . TRP A 1 80 ? 16.844 -8.695 0.329 1 96.88 80 TRP A O 1
ATOM 637 N N . SER A 1 81 ? 18.297 -8.562 -1.297 1 96.06 81 SER A N 1
ATOM 638 C CA . SER A 1 81 ? 17.75 -7.312 -1.812 1 96.06 81 SER A CA 1
ATOM 639 C C . SER A 1 81 ? 16.609 -7.57 -2.793 1 96.06 81 SER A C 1
ATOM 641 O O . SER A 1 81 ? 16.688 -8.5 -3.604 1 96.06 81 SER A O 1
ATOM 643 N N . TYR A 1 82 ? 15.586 -6.746 -2.693 1 94.62 82 TYR A N 1
ATOM 644 C CA . TYR A 1 82 ? 14.469 -6.816 -3.631 1 94.62 82 TYR A CA 1
ATOM 645 C C . TYR A 1 82 ? 14.961 -6.652 -5.066 1 94.62 82 TYR A C 1
ATOM 647 O O . TYR A 1 82 ? 14.445 -7.305 -5.98 1 94.62 82 TYR A O 1
ATOM 655 N N . MET A 1 83 ? 15.969 -5.805 -5.262 1 90.56 83 MET A N 1
ATOM 656 C CA . MET A 1 83 ? 16.5 -5.523 -6.594 1 90.56 83 MET A CA 1
ATOM 657 C C . MET A 1 83 ? 17.031 -6.797 -7.246 1 90.56 83 MET A C 1
ATOM 659 O O . MET A 1 83 ? 16.953 -6.949 -8.469 1 90.56 83 MET A O 1
ATOM 663 N N . GLU A 1 84 ? 17.516 -7.715 -6.434 1 89.75 84 GLU A N 1
ATOM 664 C CA . GLU A 1 84 ? 18.016 -8.992 -6.941 1 89.75 84 GLU A CA 1
ATOM 665 C C . GLU A 1 84 ? 16.906 -9.805 -7.59 1 89.75 84 GLU A C 1
ATOM 667 O O . GLU A 1 84 ? 17.141 -10.57 -8.523 1 89.75 84 GLU A O 1
ATOM 672 N N . SER A 1 85 ? 15.758 -9.656 -7.125 1 88.81 85 SER A N 1
ATOM 673 C CA . SER A 1 85 ? 14.602 -10.391 -7.621 1 88.81 85 SER A CA 1
ATOM 674 C C . SER A 1 85 ? 13.836 -9.586 -8.656 1 88.81 85 SER A C 1
ATOM 676 O O . SER A 1 85 ? 13.102 -10.148 -9.477 1 88.81 85 SER A O 1
ATOM 678 N N . PHE A 1 86 ? 14.031 -8.297 -8.672 1 87.62 86 PHE A N 1
ATOM 679 C CA . PHE A 1 86 ? 13.281 -7.355 -9.5 1 87.62 86 PHE A CA 1
ATOM 680 C C . PHE A 1 86 ? 13.539 -7.609 -10.977 1 87.62 86 PHE A C 1
ATOM 682 O O . PHE A 1 86 ? 12.625 -7.535 -11.797 1 87.62 86 PHE A O 1
ATOM 689 N N . GLU A 1 87 ? 14.75 -7.961 -11.297 1 87.31 87 GLU A N 1
ATOM 690 C CA . GLU A 1 87 ? 15.172 -8.109 -12.688 1 87.31 87 GLU A CA 1
ATOM 691 C C . GLU A 1 87 ? 14.477 -9.305 -13.344 1 87.31 87 GLU A C 1
ATOM 693 O O . GLU A 1 87 ? 14.305 -9.328 -14.562 1 87.31 87 GLU A O 1
ATOM 698 N N . SER A 1 88 ? 14.086 -10.203 -12.594 1 90.69 88 SER A N 1
ATOM 699 C CA . SER A 1 88 ? 13.469 -11.398 -13.148 1 90.69 88 SER A CA 1
ATOM 700 C C . SER A 1 88 ? 11.961 -11.227 -13.312 1 90.69 88 SER A C 1
ATOM 702 O O . SER A 1 88 ? 11.297 -12.055 -13.938 1 90.69 88 SER A O 1
ATOM 704 N N . LEU A 1 89 ? 11.469 -10.133 -12.867 1 94.56 89 LEU A N 1
ATOM 705 C CA . LEU A 1 89 ? 10.031 -9.898 -12.914 1 94.56 89 LEU A CA 1
ATOM 706 C C . LEU A 1 89 ? 9.617 -9.32 -14.266 1 94.56 89 LEU A C 1
ATOM 708 O O . LEU A 1 89 ? 10.328 -8.484 -14.828 1 94.56 89 LEU A O 1
ATOM 712 N N . THR A 1 90 ? 8.508 -9.758 -14.727 1 95.19 90 THR A N 1
ATOM 713 C CA . THR A 1 90 ? 7.918 -9.141 -15.906 1 95.19 90 THR A CA 1
ATOM 714 C C . THR A 1 90 ? 7.277 -7.801 -15.555 1 95.19 90 THR A C 1
ATOM 716 O O . THR A 1 90 ? 7.082 -7.488 -14.383 1 95.19 90 THR A O 1
ATOM 719 N N . GLU A 1 91 ? 6.949 -7.004 -16.547 1 93.69 91 GLU A N 1
ATOM 720 C CA . GLU A 1 91 ? 6.289 -5.719 -16.344 1 93.69 91 GLU A CA 1
ATOM 721 C C . GLU A 1 91 ? 4.949 -5.898 -15.633 1 93.69 91 GLU A C 1
ATOM 723 O O . GLU A 1 91 ? 4.602 -5.113 -14.75 1 93.69 91 GLU A O 1
ATOM 728 N N . GLU A 1 92 ? 4.242 -6.934 -16 1 93.88 92 GLU A N 1
ATOM 729 C CA . GLU A 1 92 ? 2.947 -7.223 -15.391 1 93.88 92 GLU A CA 1
ATOM 730 C C . GLU A 1 92 ? 3.1 -7.539 -13.898 1 93.88 92 GLU A C 1
ATOM 732 O O . GLU A 1 92 ? 2.324 -7.055 -13.078 1 93.88 92 GLU A O 1
ATOM 737 N N . GLU A 1 93 ? 4.137 -8.281 -13.648 1 95.38 93 GLU A N 1
ATOM 738 C CA . GLU A 1 93 ? 4.402 -8.641 -12.266 1 95.38 93 GLU A CA 1
ATOM 739 C C . GLU A 1 93 ? 4.828 -7.426 -11.445 1 95.38 93 GLU A C 1
ATOM 741 O O . GLU A 1 93 ? 4.391 -7.254 -10.305 1 95.38 93 GLU A O 1
ATOM 746 N N . ARG A 1 94 ? 5.613 -6.594 -12.039 1 94.31 94 ARG A N 1
ATOM 747 C CA . ARG A 1 94 ? 6.035 -5.355 -11.391 1 94.31 94 ARG A CA 1
ATOM 748 C C . ARG A 1 94 ? 4.84 -4.445 -11.117 1 94.31 94 ARG A C 1
ATOM 750 O O . ARG A 1 94 ? 4.738 -3.855 -10.039 1 94.31 94 ARG A O 1
ATOM 757 N N . GLU A 1 95 ? 3.949 -4.398 -12.031 1 93.69 95 GLU A N 1
ATOM 758 C CA . GLU A 1 95 ? 2.75 -3.58 -11.867 1 93.69 95 GLU A CA 1
ATOM 759 C C . GLU A 1 95 ? 1.857 -4.129 -10.758 1 93.69 95 GLU A C 1
ATOM 761 O O . GLU A 1 95 ? 1.288 -3.361 -9.977 1 93.69 95 GLU A O 1
ATOM 766 N N . ALA A 1 96 ? 1.724 -5.453 -10.727 1 95.44 96 ALA A N 1
ATOM 767 C CA . ALA A 1 96 ? 0.92 -6.07 -9.68 1 95.44 96 ALA A CA 1
ATOM 768 C C . ALA A 1 96 ? 1.457 -5.715 -8.297 1 95.44 96 ALA A C 1
ATOM 770 O O . ALA A 1 96 ? 0.694 -5.328 -7.406 1 95.44 96 ALA A O 1
ATOM 771 N N . ILE A 1 97 ? 2.791 -5.738 -8.133 1 95 97 ILE A N 1
ATOM 772 C CA . ILE A 1 97 ? 3.43 -5.445 -6.852 1 95 97 ILE A CA 1
ATOM 773 C C . ILE A 1 97 ? 3.25 -3.965 -6.512 1 95 97 ILE A C 1
ATOM 775 O O . ILE A 1 97 ? 3.023 -3.611 -5.355 1 95 97 ILE A O 1
ATOM 779 N N . HIS A 1 98 ? 3.279 -3.113 -7.535 1 93.5 98 HIS A N 1
ATOM 780 C CA . HIS A 1 98 ? 3.076 -1.682 -7.355 1 93.5 98 HIS A CA 1
ATOM 781 C C . HIS A 1 98 ? 1.694 -1.389 -6.777 1 93.5 98 HIS A C 1
ATOM 783 O O . HIS A 1 98 ? 1.562 -0.586 -5.852 1 93.5 98 HIS A O 1
ATOM 789 N N . PHE A 1 99 ? 0.681 -2.105 -7.246 1 93.88 99 PHE A N 1
ATOM 790 C CA . PHE A 1 99 ? -0.692 -1.812 -6.855 1 93.88 99 PHE A CA 1
ATOM 791 C C . PHE A 1 99 ? -1.057 -2.549 -5.57 1 93.88 99 PHE A C 1
ATOM 793 O O . PHE A 1 99 ? -1.783 -2.016 -4.727 1 93.88 99 PHE A O 1
ATOM 800 N N . ILE A 1 100 ? -0.568 -3.76 -5.484 1 95.12 100 ILE A N 1
ATOM 801 C CA . ILE A 1 100 ? -0.752 -4.559 -4.277 1 95.12 100 ILE A CA 1
ATOM 802 C C . ILE A 1 100 ? 0.588 -5.141 -3.836 1 95.12 100 ILE A C 1
ATOM 804 O O . ILE A 1 100 ? 0.965 -6.234 -4.254 1 95.12 100 ILE A O 1
ATOM 808 N N . PRO A 1 101 ? 1.244 -4.434 -2.939 1 95.25 101 PRO A N 1
ATOM 809 C CA . PRO A 1 101 ? 2.6 -4.832 -2.555 1 95.25 101 PRO A CA 1
ATOM 810 C C . PRO A 1 101 ? 2.666 -6.262 -2.025 1 95.25 101 PRO A C 1
ATOM 812 O O . PRO A 1 101 ? 3.668 -6.953 -2.225 1 95.25 101 PRO A O 1
ATOM 815 N N . GLU A 1 102 ? 1.601 -6.824 -1.457 1 95.25 102 GLU A N 1
ATOM 816 C CA . GLU A 1 102 ? 1.572 -8.164 -0.874 1 95.25 102 GLU A CA 1
ATOM 817 C C . GLU A 1 102 ? 1.698 -9.234 -1.95 1 95.25 102 GLU A C 1
ATOM 819 O O . GLU A 1 102 ? 2.027 -10.383 -1.65 1 95.25 102 GLU A O 1
ATOM 824 N N . THR A 1 103 ? 1.477 -8.875 -3.209 1 96.62 103 THR A N 1
ATOM 825 C CA . THR A 1 103 ? 1.582 -9.859 -4.281 1 96.62 103 THR A CA 1
ATOM 826 C C . THR A 1 103 ? 3.039 -10.234 -4.523 1 96.62 103 THR A C 1
ATOM 828 O O . THR A 1 103 ? 3.324 -11.211 -5.223 1 96.62 103 THR A O 1
ATOM 831 N N . ILE A 1 104 ? 3.906 -9.477 -3.914 1 96.12 104 ILE A N 1
ATOM 832 C CA . ILE A 1 104 ? 5.332 -9.773 -3.998 1 96.12 104 ILE A CA 1
ATOM 833 C C . ILE A 1 104 ? 5.578 -11.234 -3.635 1 96.12 104 ILE A C 1
ATOM 835 O O . ILE A 1 104 ? 6.461 -11.883 -4.203 1 96.12 104 ILE A O 1
ATOM 839 N N . HIS A 1 105 ? 4.762 -11.836 -2.785 1 95 105 HIS A N 1
ATOM 840 C CA . HIS A 1 105 ? 4.938 -13.195 -2.287 1 95 105 HIS A CA 1
ATOM 841 C C . HIS A 1 105 ? 4.535 -14.219 -3.34 1 95 105 HIS A C 1
ATOM 843 O O . HIS A 1 105 ? 4.863 -15.398 -3.217 1 95 105 HIS A O 1
ATOM 849 N N . VAL A 1 106 ? 3.82 -13.766 -4.297 1 95.81 106 VAL A N 1
ATOM 850 C CA . VAL A 1 106 ? 3.422 -14.641 -5.391 1 95.81 106 VAL A CA 1
ATOM 851 C C . VAL A 1 106 ? 4.566 -14.773 -6.391 1 95.81 106 VAL A C 1
ATOM 853 O O . VAL A 1 106 ? 4.75 -15.836 -6.992 1 95.81 106 VAL A O 1
ATOM 856 N N . TYR A 1 107 ? 5.383 -13.766 -6.488 1 96.31 107 TYR A N 1
ATOM 857 C CA . TYR A 1 107 ? 6.27 -13.664 -7.641 1 96.31 107 TYR A CA 1
ATOM 858 C C . TYR A 1 107 ? 7.727 -13.852 -7.223 1 96.31 107 TYR A C 1
ATOM 860 O O . TYR A 1 107 ? 8.586 -14.109 -8.062 1 96.31 107 TYR A O 1
ATOM 868 N N . ILE A 1 108 ? 7.961 -13.656 -5.945 1 95.75 108 ILE A N 1
ATOM 869 C CA . ILE A 1 108 ? 9.336 -13.742 -5.465 1 95.75 108 ILE A CA 1
ATOM 870 C C . ILE A 1 108 ? 9.461 -14.875 -4.445 1 95.75 108 ILE A C 1
ATOM 872 O O . ILE A 1 108 ? 8.57 -15.07 -3.615 1 95.75 108 ILE A O 1
ATOM 876 N N . LYS A 1 109 ? 10.57 -15.555 -4.531 1 95.69 109 LYS A N 1
ATOM 877 C CA . LYS A 1 109 ? 10.922 -16.609 -3.578 1 95.69 109 LYS A CA 1
ATOM 878 C C . LYS A 1 109 ? 12.344 -16.406 -3.059 1 95.69 109 LYS A C 1
ATOM 880 O O . LYS A 1 109 ? 13.164 -15.758 -3.701 1 95.69 109 LYS A O 1
ATOM 885 N N . CYS A 1 110 ? 12.562 -16.984 -1.914 1 97.06 110 CYS A N 1
ATOM 886 C CA . CYS A 1 110 ? 13.914 -16.938 -1.369 1 97.06 110 CYS A CA 1
ATOM 887 C C . CYS A 1 110 ? 14.906 -17.562 -2.338 1 97.06 110 CYS A C 1
ATOM 889 O O . CYS A 1 110 ? 14.711 -18.703 -2.797 1 97.06 110 CYS A O 1
ATOM 891 N N . PRO A 1 111 ? 15.984 -16.891 -2.582 1 96.25 111 PRO A N 1
ATOM 892 C CA . PRO A 1 111 ? 16.953 -17.453 -3.523 1 96.25 111 PRO A CA 1
ATOM 893 C C . PRO A 1 111 ? 17.734 -18.625 -2.939 1 96.25 111 PRO A C 1
ATOM 895 O O . PRO A 1 111 ? 18.375 -19.391 -3.682 1 96.25 111 PRO A O 1
ATOM 898 N N . LYS A 1 112 ? 17.719 -18.719 -1.687 1 96.88 112 LYS A N 1
ATOM 899 C CA . LYS A 1 112 ? 18.469 -19.766 -1.023 1 96.88 112 LYS A CA 1
ATOM 900 C C . LYS A 1 112 ? 17.625 -21.031 -0.868 1 96.88 112 LYS A C 1
ATOM 902 O O . LYS A 1 112 ? 18.031 -22.109 -1.298 1 96.88 112 LYS A O 1
ATOM 907 N N . CYS A 1 113 ? 16.406 -21 -0.266 1 98.19 113 CYS A N 1
ATOM 908 C CA . CYS A 1 113 ? 15.648 -22.203 0.046 1 98.19 113 CYS A CA 1
ATOM 909 C C . CYS A 1 113 ? 14.406 -22.297 -0.832 1 98.19 113 CYS A C 1
ATOM 911 O O . CYS A 1 113 ? 13.641 -23.266 -0.728 1 98.19 113 CYS A O 1
ATOM 913 N N . LYS A 1 114 ? 14.023 -21.266 -1.542 1 95.94 114 LYS A N 1
ATOM 914 C CA . LYS A 1 114 ? 12.945 -21.203 -2.527 1 95.94 114 LYS A CA 1
ATOM 915 C C . LYS A 1 114 ? 11.586 -21.062 -1.85 1 95.94 114 LYS A C 1
ATOM 917 O O . LYS A 1 114 ? 10.547 -21.234 -2.488 1 95.94 114 LYS A O 1
ATOM 922 N N . SER A 1 115 ? 11.578 -20.75 -0.558 1 96.25 115 SER A N 1
ATOM 923 C CA . SER A 1 115 ? 10.336 -20.5 0.176 1 96.25 115 SER A CA 1
ATOM 924 C C . SER A 1 115 ? 9.719 -19.172 -0.226 1 96.25 115 SER A C 1
ATOM 926 O O . SER A 1 115 ? 10.422 -18.172 -0.401 1 96.25 115 SER A O 1
ATOM 928 N N . PRO A 1 116 ? 8.43 -19.141 -0.329 1 94.44 116 PRO A N 1
ATO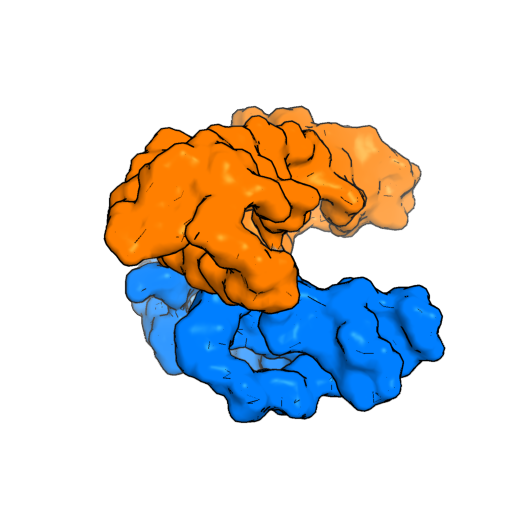M 929 C CA . PRO A 1 116 ? 7.758 -17.859 -0.563 1 94.44 116 PRO A CA 1
ATOM 930 C C . PRO A 1 116 ? 7.48 -17.094 0.729 1 94.44 116 PRO A C 1
ATOM 932 O O . PRO A 1 116 ? 6.922 -16 0.692 1 94.44 116 PRO A O 1
ATOM 935 N N . ASP A 1 117 ? 7.793 -17.719 1.833 1 96 117 ASP A N 1
ATOM 936 C CA . ASP A 1 117 ? 7.504 -17.125 3.133 1 96 117 ASP A CA 1
ATOM 937 C C . ASP A 1 117 ? 8.633 -16.203 3.58 1 96 117 ASP A C 1
ATOM 939 O O . ASP A 1 117 ? 9.602 -16.656 4.199 1 96 117 ASP A O 1
ATOM 943 N N . PHE A 1 118 ? 8.539 -14.883 3.311 1 97.19 118 PHE A N 1
ATOM 944 C CA . PHE A 1 118 ? 9.508 -13.875 3.721 1 97.19 118 PHE A CA 1
ATOM 945 C C . PHE A 1 118 ? 8.805 -12.578 4.113 1 97.19 118 PHE A C 1
ATOM 947 O O . PHE A 1 118 ? 7.594 -12.445 3.934 1 97.19 118 PHE A O 1
ATOM 954 N N . GLU A 1 119 ? 9.5 -11.695 4.688 1 96.31 119 GLU A N 1
ATOM 955 C CA . GLU A 1 119 ? 8.953 -10.383 5.027 1 96.31 119 GLU A CA 1
ATOM 956 C C . GLU A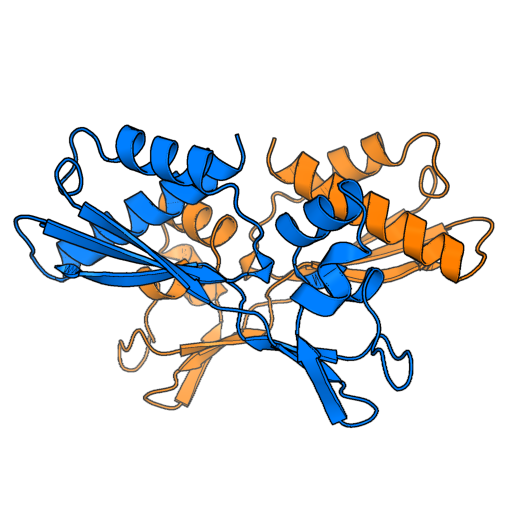 1 119 ? 9.781 -9.258 4.41 1 96.31 119 GLU A C 1
ATOM 958 O O . GLU A 1 119 ? 10.969 -9.438 4.141 1 96.31 119 GLU A O 1
ATOM 963 N N . ILE A 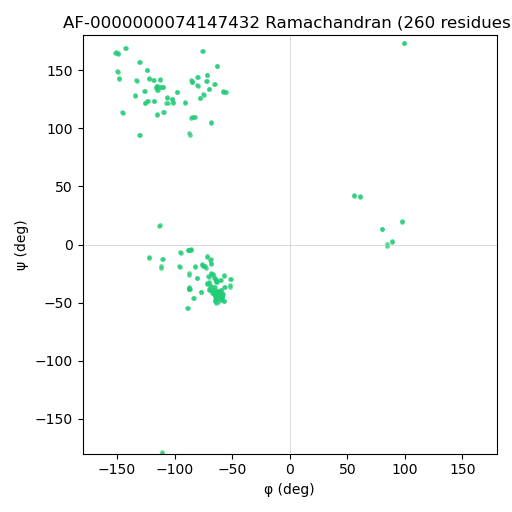1 120 ? 9.094 -8.188 4.137 1 95.69 120 ILE A N 1
ATOM 964 C CA . ILE A 1 120 ? 9.773 -6.961 3.729 1 95.69 120 ILE A CA 1
ATOM 965 C C . ILE A 1 120 ? 10.25 -6.199 4.961 1 95.69 120 ILE A C 1
ATOM 967 O O . ILE A 1 120 ? 9.453 -5.59 5.672 1 95.69 120 ILE A O 1
ATOM 971 N N . LYS A 1 121 ? 11.484 -6.16 5.172 1 95.19 121 LYS A N 1
ATOM 972 C CA . LYS A 1 121 ? 12.039 -5.512 6.355 1 95.19 121 LYS A CA 1
ATOM 973 C C . LYS A 1 121 ? 12.039 -3.994 6.195 1 95.19 121 LYS A C 1
ATOM 975 O O . LYS A 1 121 ? 11.828 -3.264 7.168 1 95.19 121 LYS A O 1
ATOM 980 N N . GLU A 1 122 ? 12.352 -3.6 5.102 1 95.19 122 GLU A N 1
ATOM 981 C CA . GLU A 1 122 ? 12.398 -2.188 4.738 1 95.19 122 GLU A CA 1
ATOM 982 C C . GLU A 1 122 ? 12.133 -1.99 3.248 1 95.19 122 GLU A C 1
ATOM 984 O O . GLU A 1 122 ? 12.094 -2.959 2.488 1 95.19 122 GLU A O 1
ATOM 989 N N . GLY A 1 123 ? 11.844 -0.704 2.92 1 96.25 123 GLY A N 1
ATOM 990 C CA . GLY A 1 123 ? 11.766 -0.36 1.51 1 96.25 123 GLY A CA 1
ATOM 991 C C . GLY A 1 123 ? 10.344 -0.346 0.978 1 96.25 123 GLY A C 1
ATOM 992 O O . GLY A 1 123 ? 10.125 -0.472 -0.229 1 96.25 123 GLY A O 1
ATOM 993 N N . ARG A 1 124 ? 9.438 -0.24 1.867 1 95.25 124 ARG A N 1
ATOM 994 C CA . ARG A 1 124 ? 8.039 -0.155 1.476 1 95.25 124 ARG A CA 1
ATOM 995 C C . ARG A 1 124 ? 7.395 1.119 2.014 1 95.25 124 ARG A C 1
ATOM 997 O O . ARG A 1 124 ? 7.719 1.566 3.115 1 95.25 124 ARG A O 1
ATOM 1004 N N . GLY A 1 125 ? 6.48 1.704 1.143 1 95.44 125 GLY A N 1
ATOM 1005 C CA . GLY A 1 125 ? 5.707 2.854 1.583 1 95.44 125 GLY A CA 1
ATOM 1006 C C . GLY A 1 125 ? 6.27 4.176 1.092 1 95.44 125 GLY A C 1
ATOM 1007 O O . GLY A 1 125 ? 7.301 4.203 0.418 1 95.44 125 GLY A O 1
ATOM 1008 N N . VAL A 1 126 ? 5.531 5.238 1.354 1 97.5 126 VAL A N 1
ATOM 1009 C CA . VAL A 1 126 ? 5.91 6.621 1.081 1 97.5 126 VAL A CA 1
ATOM 1010 C C . VAL A 1 126 ? 5.789 7.453 2.355 1 97.5 126 VAL A C 1
ATOM 1012 O O . VAL A 1 126 ? 4.773 7.391 3.051 1 97.5 126 VAL A O 1
ATOM 1015 N N . PHE A 1 127 ? 6.832 8.219 2.629 1 97.31 127 PHE A N 1
ATOM 1016 C CA . PHE A 1 127 ? 6.875 8.953 3.889 1 97.31 127 PHE A CA 1
ATOM 1017 C C . PHE A 1 127 ? 7.285 10.406 3.656 1 97.31 127 PHE A C 1
ATOM 1019 O O . PHE A 1 127 ? 8.148 10.68 2.824 1 97.31 127 PHE A O 1
ATOM 1026 N N . ILE A 1 128 ? 6.672 11.297 4.363 1 97.12 128 ILE A N 1
ATOM 1027 C CA . ILE A 1 128 ? 7.168 12.664 4.461 1 97.12 128 ILE A CA 1
ATOM 1028 C C . ILE A 1 128 ? 8.227 12.75 5.562 1 97.12 128 ILE A C 1
ATOM 1030 O O . ILE A 1 128 ? 7.902 12.68 6.75 1 97.12 128 ILE A O 1
ATOM 1034 N N . GLU A 1 129 ? 9.414 12.922 5.215 1 96.19 129 GLU A N 1
ATOM 1035 C CA . GLU A 1 129 ? 10.531 12.898 6.16 1 96.19 129 GLU A CA 1
ATOM 1036 C C . GLU A 1 129 ? 10.773 14.273 6.762 1 96.19 129 GLU A C 1
ATOM 1038 O O . GLU A 1 129 ? 11.156 14.391 7.93 1 96.19 129 GLU A O 1
ATOM 1043 N N . GLU A 1 130 ? 10.586 15.203 5.914 1 95.25 130 GLU A N 1
ATOM 1044 C CA . GLU A 1 130 ? 10.844 16.578 6.344 1 95.25 130 GLU A CA 1
ATOM 1045 C C . GLU A 1 130 ? 9.922 17.562 5.637 1 95.25 130 GLU A C 1
ATOM 1047 O O . GLU A 1 130 ? 9.641 17.406 4.445 1 95.25 130 GLU A O 1
ATOM 1052 N N . ILE A 1 131 ? 9.523 18.5 6.34 1 95.94 131 ILE A N 1
ATOM 1053 C CA . ILE A 1 131 ? 8.797 19.641 5.801 1 95.94 131 ILE A CA 1
ATOM 1054 C C . ILE A 1 131 ? 9.188 20.906 6.555 1 95.94 131 ILE A C 1
ATOM 1056 O O . ILE A 1 131 ? 9.047 20.969 7.777 1 95.94 131 ILE A O 1
ATOM 1060 N N . THR A 1 132 ? 9.828 21.797 5.902 1 94.25 132 THR A N 1
ATOM 1061 C CA . THR A 1 132 ? 10.344 22.984 6.559 1 94.25 132 THR A CA 1
ATOM 1062 C C . THR A 1 132 ? 10.125 24.219 5.691 1 94.25 132 THR A C 1
ATOM 1064 O O . THR A 1 132 ? 10.055 24.125 4.465 1 94.25 132 THR A O 1
ATOM 1067 N N . MET B 1 1 ? -11.078 3.98 -11.508 1 69.06 1 MET B N 1
ATOM 1068 C CA . MET B 1 1 ? -9.938 3.455 -12.258 1 69.06 1 MET B CA 1
ATOM 1069 C C . MET B 1 1 ? -8.938 2.783 -11.32 1 69.06 1 MET B C 1
ATOM 1071 O O . MET B 1 1 ? -8.406 1.72 -11.641 1 69.06 1 MET B O 1
ATOM 1075 N N . HIS B 1 2 ? -8.797 3.219 -10.102 1 84.69 2 HIS B N 1
ATOM 1076 C CA . HIS B 1 2 ? -7.793 2.66 -9.203 1 84.69 2 HIS B CA 1
ATOM 1077 C C . HIS B 1 2 ? -8.156 1.239 -8.789 1 84.69 2 HIS B C 1
ATOM 1079 O O . HIS B 1 2 ? -7.316 0.339 -8.828 1 84.69 2 HIS B O 1
ATOM 1085 N N . GLU B 1 3 ? -9.469 1 -8.547 1 93.56 3 GLU B N 1
ATOM 1086 C CA . GLU B 1 3 ? -9.906 -0.337 -8.156 1 93.56 3 GLU B CA 1
ATOM 1087 C C . GLU B 1 3 ? -9.68 -1.345 -9.273 1 93.56 3 GLU B C 1
ATOM 1089 O O . GLU B 1 3 ? -9.469 -2.531 -9.016 1 93.56 3 GLU B O 1
ATOM 1094 N N . TRP B 1 4 ? -9.727 -0.876 -10.523 1 94.88 4 TRP B N 1
ATOM 1095 C CA . TRP B 1 4 ? -9.477 -1.761 -11.656 1 94.88 4 TRP B CA 1
ATOM 1096 C C . TRP B 1 4 ? -8.039 -2.273 -11.641 1 94.88 4 TRP B C 1
ATOM 1098 O O . TRP B 1 4 ? -7.793 -3.461 -11.867 1 94.88 4 TRP B O 1
ATOM 1108 N N . ALA B 1 5 ? -7.117 -1.369 -11.359 1 94.06 5 ALA B N 1
ATOM 1109 C CA . ALA B 1 5 ? -5.711 -1.759 -11.297 1 94.06 5 ALA B CA 1
ATOM 1110 C C . ALA B 1 5 ? -5.473 -2.75 -10.156 1 94.06 5 ALA B C 1
ATOM 1112 O O . ALA B 1 5 ? -4.711 -3.707 -10.312 1 94.06 5 ALA B O 1
ATOM 1113 N N . LEU B 1 6 ? -6.105 -2.531 -9.008 1 96.38 6 LEU B N 1
ATOM 1114 C CA . LEU B 1 6 ? -6.027 -3.469 -7.895 1 96.38 6 LEU B CA 1
ATOM 1115 C C . LEU B 1 6 ? -6.562 -4.84 -8.297 1 96.38 6 LEU B C 1
ATOM 1117 O O . LEU B 1 6 ? -5.941 -5.863 -8.016 1 96.38 6 LEU B O 1
ATOM 1121 N N . ALA B 1 7 ? -7.691 -4.777 -8.977 1 97.94 7 ALA B N 1
ATOM 1122 C CA . ALA B 1 7 ? -8.32 -6.016 -9.422 1 97.94 7 ALA B CA 1
ATOM 1123 C C . ALA B 1 7 ? -7.426 -6.773 -10.391 1 97.94 7 ALA B C 1
ATOM 1125 O O . ALA B 1 7 ? -7.293 -7.996 -10.305 1 97.94 7 ALA B O 1
ATOM 1126 N N . GLU B 1 8 ? -6.859 -6.051 -11.289 1 97.69 8 GLU B N 1
ATOM 1127 C CA . GLU B 1 8 ? -5.945 -6.672 -12.242 1 97.69 8 GLU B CA 1
ATOM 1128 C C . GLU B 1 8 ? -4.781 -7.352 -11.523 1 97.69 8 GLU B C 1
ATOM 1130 O O . GLU B 1 8 ? -4.395 -8.469 -11.875 1 97.69 8 GLU B O 1
ATOM 1135 N N . ALA B 1 9 ? -4.23 -6.676 -10.57 1 97.62 9 ALA B N 1
ATOM 1136 C CA . ALA B 1 9 ? -3.139 -7.25 -9.789 1 97.62 9 ALA B CA 1
ATOM 1137 C C . ALA B 1 9 ? -3.57 -8.547 -9.109 1 97.62 9 ALA B C 1
ATOM 1139 O O . ALA B 1 9 ? -2.84 -9.539 -9.141 1 97.62 9 ALA B O 1
ATOM 1140 N N . VAL B 1 10 ? -4.73 -8.555 -8.547 1 98.25 10 VAL B N 1
ATOM 1141 C CA . VAL B 1 10 ? -5.25 -9.727 -7.852 1 98.25 10 VAL B CA 1
ATOM 1142 C C . VAL B 1 10 ? -5.453 -10.867 -8.844 1 98.25 10 VAL B C 1
ATOM 1144 O O . VAL B 1 10 ? -4.988 -11.992 -8.617 1 98.25 10 VAL B O 1
ATOM 1147 N N . VAL B 1 11 ? -6.102 -10.562 -9.953 1 98.12 11 VAL B N 1
ATOM 1148 C CA . VAL B 1 11 ? -6.453 -11.594 -10.922 1 98.12 11 VAL B CA 1
ATOM 1149 C C . VAL B 1 11 ? -5.18 -12.211 -11.508 1 98.12 11 VAL B C 1
ATOM 1151 O O . VAL B 1 11 ? -5.047 -13.43 -11.57 1 98.12 11 VAL B O 1
ATOM 1154 N N . ASN B 1 12 ? -4.273 -11.359 -11.898 1 98.06 12 ASN B N 1
ATOM 1155 C CA . ASN B 1 12 ? -3.012 -11.852 -12.445 1 98.06 12 ASN B CA 1
ATOM 1156 C C . ASN B 1 12 ? -2.266 -12.719 -11.438 1 98.06 12 ASN B C 1
ATOM 1158 O O . ASN B 1 12 ? -1.738 -13.773 -11.789 1 98.06 12 ASN B O 1
ATOM 1162 N N . SER B 1 13 ? -2.225 -12.305 -10.242 1 98.25 13 SER B N 1
ATOM 1163 C CA . SER B 1 13 ? -1.546 -13.055 -9.188 1 98.25 13 SER B CA 1
ATOM 1164 C C . SER B 1 13 ? -2.244 -14.383 -8.922 1 98.25 13 SER B C 1
ATOM 1166 O O . SER B 1 13 ? -1.588 -15.414 -8.734 1 98.25 13 SER B O 1
ATOM 1168 N N . ALA B 1 14 ? -3.576 -14.328 -8.891 1 98.12 14 ALA B N 1
ATOM 1169 C CA . ALA B 1 14 ? -4.355 -15.539 -8.672 1 98.12 14 ALA B CA 1
ATOM 1170 C C . ALA B 1 14 ? -4.125 -16.562 -9.789 1 98.12 14 ALA B C 1
ATOM 1172 O O . ALA B 1 14 ? -3.992 -17.75 -9.531 1 98.12 14 ALA B O 1
ATOM 1173 N N . ILE B 1 15 ? -4.121 -16.094 -11.016 1 97.44 15 ILE B N 1
ATOM 1174 C CA . ILE B 1 15 ? -3.881 -16.969 -12.156 1 97.44 15 ILE B CA 1
ATOM 1175 C C . ILE B 1 15 ? -2.508 -17.625 -12.023 1 97.44 15 ILE B C 1
ATOM 1177 O O . ILE B 1 15 ? -2.373 -18.828 -12.203 1 97.44 15 ILE B O 1
ATOM 1181 N N . LYS B 1 16 ? -1.517 -16.812 -11.688 1 96.69 16 LYS B N 1
ATOM 1182 C CA . LYS B 1 16 ? -0.168 -17.344 -11.492 1 96.69 16 LYS B CA 1
ATOM 1183 C C . LYS B 1 16 ? -0.145 -18.406 -10.398 1 96.69 16 LYS B C 1
ATOM 1185 O O . LYS B 1 16 ? 0.469 -19.453 -10.57 1 96.69 16 LYS B O 1
ATOM 1190 N N . MET B 1 17 ? -0.799 -18.156 -9.344 1 96.44 17 MET B N 1
ATOM 1191 C CA . MET B 1 17 ? -0.858 -19.109 -8.234 1 96.44 17 MET B CA 1
ATOM 1192 C C . MET B 1 17 ? -1.534 -20.406 -8.664 1 96.44 17 MET B C 1
ATOM 1194 O O . MET B 1 17 ? -1.071 -21.5 -8.32 1 96.44 17 MET B O 1
ATOM 1198 N N . ALA B 1 18 ? -2.609 -20.25 -9.367 1 96.56 18 ALA B N 1
ATOM 1199 C CA . ALA B 1 18 ? -3.34 -21.422 -9.844 1 96.56 18 ALA B CA 1
ATOM 1200 C C . ALA B 1 18 ? -2.465 -22.281 -10.75 1 96.56 18 ALA B C 1
ATOM 1202 O O . ALA B 1 18 ? -2.484 -23.516 -10.656 1 96.56 18 ALA B O 1
ATOM 1203 N N . GLN B 1 19 ? -1.76 -21.609 -11.594 1 94.12 19 GLN B N 1
ATOM 1204 C CA . GLN B 1 19 ? -0.857 -22.312 -12.5 1 94.12 19 GLN B CA 1
ATOM 1205 C C . GLN B 1 19 ? 0.223 -23.062 -11.727 1 94.12 19 GLN B C 1
ATOM 1207 O O . GLN B 1 19 ? 0.524 -24.219 -12.031 1 94.12 19 GLN B O 1
ATOM 1212 N N . GLU B 1 20 ? 0.771 -22.438 -10.758 1 92.88 20 GLU B N 1
ATOM 1213 C CA . GLU B 1 20 ? 1.819 -23.062 -9.953 1 92.88 20 GLU B CA 1
ATOM 1214 C C . GLU B 1 20 ? 1.289 -24.281 -9.203 1 92.88 20 GLU B C 1
ATOM 1216 O O . GLU B 1 20 ? 2.018 -25.25 -8.992 1 92.88 20 GLU B O 1
ATOM 1221 N N . LYS B 1 21 ? 0.03 -24.219 -8.836 1 93.56 21 LYS B N 1
ATOM 1222 C CA . LYS B 1 21 ? -0.604 -25.312 -8.117 1 93.56 21 LYS B CA 1
ATOM 1223 C C . LYS B 1 21 ? -1.164 -26.359 -9.086 1 93.56 21 LYS B C 1
ATOM 1225 O O . LYS B 1 21 ? -1.776 -27.344 -8.664 1 93.56 21 LYS B O 1
ATOM 1230 N N . LYS B 1 22 ? -1.098 -26.094 -10.406 1 94.62 22 LYS B N 1
ATOM 1231 C CA . LYS B 1 22 ? -1.558 -26.984 -11.477 1 94.62 22 LYS B CA 1
ATOM 1232 C C . LYS B 1 22 ? -3.057 -27.25 -11.359 1 94.62 22 LYS B C 1
ATOM 1234 O O . LYS B 1 22 ? -3.5 -28.391 -11.484 1 94.62 22 LYS B O 1
ATOM 1239 N N . LEU B 1 23 ? -3.729 -26.219 -11.047 1 92.88 23 LEU B N 1
ATOM 1240 C CA . LEU B 1 23 ? -5.184 -26.312 -11 1 92.88 23 LEU B CA 1
ATOM 1241 C C . LEU B 1 23 ? -5.781 -26.234 -12.398 1 92.88 23 LEU B C 1
ATOM 1243 O O . LEU B 1 23 ? -5.355 -25.422 -13.219 1 92.88 23 LEU B O 1
ATOM 1247 N N . SER B 1 24 ? -6.715 -27.062 -12.672 1 88.94 24 SER B N 1
ATOM 1248 C CA . SER B 1 24 ? -7.387 -27.031 -13.969 1 88.94 24 SER B CA 1
ATOM 1249 C C . SER B 1 24 ? -8.57 -26.062 -13.953 1 88.94 24 SER B C 1
ATOM 1251 O O . SER B 1 24 ? -9.008 -25.594 -15.008 1 88.94 24 SER B O 1
ATOM 1253 N N . GLN B 1 25 ? -8.992 -25.938 -12.688 1 90.62 25 GLN B N 1
ATOM 1254 C CA . GLN B 1 25 ? -10.094 -25 -12.5 1 90.62 25 GLN B CA 1
ATOM 1255 C C . GLN B 1 25 ? -10.031 -24.359 -11.117 1 90.62 25 GLN B C 1
ATOM 1257 O O . GLN B 1 25 ? -9.508 -24.953 -10.172 1 90.62 25 GLN B O 1
ATOM 1262 N N . VAL B 1 26 ? -10.5 -23.156 -11.062 1 97 26 VAL B N 1
ATOM 1263 C CA . VAL B 1 26 ? -10.625 -22.5 -9.766 1 97 26 VAL B CA 1
ATOM 1264 C C . VAL B 1 26 ? -12.102 -22.359 -9.391 1 97 26 VAL B C 1
ATOM 1266 O O . VAL B 1 26 ? -12.867 -21.703 -10.102 1 97 26 VAL B O 1
ATOM 1269 N N . ARG B 1 27 ? -12.461 -23.031 -8.383 1 97.44 27 ARG B N 1
ATOM 1270 C CA . ARG B 1 27 ? -13.844 -22.938 -7.922 1 97.44 27 ARG B CA 1
ATOM 1271 C C . ARG B 1 27 ? -14.023 -21.781 -6.949 1 97.44 27 ARG B C 1
ATOM 1273 O O . ARG B 1 27 ? -15.039 -21.078 -6.988 1 97.44 27 ARG B O 1
ATOM 1280 N N . ILE B 1 28 ? -12.984 -21.578 -6.07 1 97.81 28 ILE B N 1
ATOM 1281 C CA . ILE B 1 28 ? -13.094 -20.562 -5.031 1 97.81 28 ILE B CA 1
ATOM 1282 C C . ILE B 1 28 ? -11.812 -19.734 -4.98 1 97.81 28 ILE B C 1
ATOM 1284 O O . ILE B 1 28 ? -10.711 -20.281 -5 1 97.81 28 ILE B O 1
ATOM 1288 N N . LEU B 1 29 ? -12.016 -18.469 -5.035 1 98.19 29 LEU B N 1
ATOM 1289 C CA . LEU B 1 29 ? -10.969 -17.5 -4.727 1 98.19 29 LEU B CA 1
ATOM 1290 C C . LEU B 1 29 ? -11.328 -16.688 -3.49 1 98.19 29 LEU B C 1
ATOM 1292 O O . LEU B 1 29 ? -12.281 -15.906 -3.514 1 98.19 29 LEU B O 1
ATOM 1296 N N . SER B 1 30 ? -10.57 -16.906 -2.402 1 98.56 30 SER B N 1
ATOM 1297 C CA . SER B 1 30 ? -10.805 -16.172 -1.168 1 98.56 30 SER B CA 1
ATOM 1298 C C . SER B 1 30 ? -9.781 -15.047 -0.99 1 98.56 30 SER B C 1
ATOM 1300 O O . SER B 1 30 ? -8.578 -15.297 -0.979 1 98.56 30 SER B O 1
ATOM 1302 N N . LEU B 1 31 ? -10.32 -13.875 -0.818 1 98.5 31 LEU B N 1
ATOM 1303 C CA . LEU B 1 31 ? -9.484 -12.695 -0.647 1 98.5 31 LEU B CA 1
ATOM 1304 C C . LEU B 1 31 ? -9.68 -12.086 0.735 1 98.5 31 LEU B C 1
ATOM 1306 O O . LEU B 1 31 ? -10.805 -12.031 1.241 1 98.5 31 LEU B O 1
ATOM 1310 N N . LYS B 1 32 ? -8.625 -11.742 1.341 1 98.38 32 LYS B N 1
ATOM 1311 C CA . LYS B 1 32 ? -8.633 -10.969 2.584 1 98.38 32 LYS B CA 1
ATOM 1312 C C . LYS B 1 32 ? -8.18 -9.531 2.342 1 98.38 32 LYS B C 1
ATOM 1314 O O . LYS B 1 32 ? -7.082 -9.297 1.831 1 98.38 32 LYS B O 1
ATOM 1319 N N . VAL B 1 33 ? -9 -8.594 2.67 1 98 33 VAL B N 1
ATOM 1320 C CA . VAL B 1 33 ? -8.75 -7.18 2.404 1 98 33 VAL B CA 1
ATOM 1321 C C . VAL B 1 33 ? -8.672 -6.41 3.723 1 98 33 VAL B C 1
ATOM 1323 O O . VAL B 1 33 ? -9.625 -6.418 4.508 1 98 33 VAL B O 1
ATOM 1326 N N . GLY B 1 34 ? -7.555 -5.723 3.936 1 97.12 34 GLY B N 1
ATOM 1327 C CA . GLY B 1 34 ? -7.395 -4.949 5.156 1 97.12 34 GLY B CA 1
ATOM 1328 C C . GLY B 1 34 ? -8.258 -3.703 5.195 1 97.12 34 GLY B C 1
ATOM 1329 O O . GLY B 1 34 ? -8.414 -3.021 4.18 1 97.12 34 GLY B O 1
ATOM 1330 N N . GLU B 1 35 ? -8.688 -3.389 6.352 1 96.31 35 GLU B N 1
ATOM 1331 C CA . GLU B 1 35 ? -9.578 -2.252 6.566 1 96.31 35 GLU B CA 1
ATOM 1332 C C . GLU B 1 35 ? -8.891 -0.938 6.199 1 96.31 35 GLU B C 1
ATOM 1334 O O . GLU B 1 35 ? -9.539 -0.015 5.699 1 96.31 35 GLU B O 1
ATOM 1339 N N . VAL B 1 36 ? -7.625 -0.846 6.344 1 95.19 36 VAL B N 1
ATOM 1340 C CA . VAL B 1 36 ? -6.871 0.376 6.094 1 95.19 36 VAL B CA 1
ATOM 1341 C C . VAL B 1 36 ? -6.922 0.722 4.609 1 95.19 36 VAL B C 1
ATOM 1343 O O . VAL B 1 36 ? -6.898 1.897 4.238 1 95.19 36 VAL B O 1
ATOM 1346 N N . GLN B 1 37 ? -7.113 -0.301 3.762 1 94.31 37 GLN B N 1
ATOM 1347 C CA . GLN B 1 37 ? -7.074 -0.115 2.316 1 94.31 37 GLN B CA 1
ATOM 1348 C C . GLN B 1 37 ? -8.281 0.679 1.831 1 94.31 37 GLN B C 1
ATOM 1350 O O . GLN B 1 37 ? -8.219 1.346 0.795 1 94.31 37 GLN B O 1
ATOM 1355 N N . GLN B 1 38 ? -9.359 0.533 2.449 1 93.19 38 GLN B N 1
ATOM 1356 C CA . GLN B 1 38 ? -10.586 1.261 2.119 1 93.19 38 GLN B CA 1
ATOM 1357 C C . GLN B 1 38 ? -10.969 1.058 0.657 1 93.19 38 GLN B C 1
ATOM 1359 O O . GLN B 1 38 ? -11.273 2.021 -0.05 1 93.19 38 GLN B O 1
ATOM 1364 N N . ILE B 1 39 ? -10.859 -0.064 0.235 1 95.38 39 ILE B N 1
ATOM 1365 C CA . ILE B 1 39 ? -11.195 -0.408 -1.141 1 95.38 39 ILE B CA 1
ATOM 1366 C C . ILE B 1 39 ? -12.711 -0.334 -1.332 1 95.38 39 ILE B C 1
ATOM 1368 O O . ILE B 1 39 ? -13.477 -0.778 -0.471 1 95.38 39 ILE B O 1
ATOM 1372 N N . ASP B 1 40 ? -13.148 0.3 -2.43 1 95.38 40 ASP B N 1
ATOM 1373 C CA . ASP B 1 40 ? -14.539 0.183 -2.842 1 95.38 40 ASP B CA 1
ATOM 1374 C C . ASP B 1 40 ? -14.859 -1.234 -3.312 1 95.38 40 ASP B C 1
ATOM 1376 O O . ASP B 1 40 ? -14.586 -1.587 -4.465 1 95.38 40 ASP B O 1
ATOM 1380 N N . MET B 1 41 ? -15.539 -1.961 -2.504 1 96.75 41 MET B N 1
ATOM 1381 C CA . MET B 1 41 ? -15.695 -3.396 -2.721 1 96.75 41 MET B CA 1
ATOM 1382 C C . MET B 1 41 ? -16.625 -3.668 -3.904 1 96.75 41 MET B C 1
ATOM 1384 O O . MET B 1 41 ? -16.453 -4.66 -4.613 1 96.75 41 MET B O 1
ATOM 1388 N N . GLU B 1 42 ? -17.578 -2.83 -4.094 1 97.19 42 GLU B N 1
ATOM 1389 C CA . GLU B 1 42 ? -18.484 -3.025 -5.227 1 97.19 42 GLU B CA 1
ATOM 1390 C C . GLU B 1 42 ? -17.734 -2.906 -6.551 1 97.19 42 GLU B C 1
ATOM 1392 O O . GLU B 1 42 ? -17.859 -3.771 -7.422 1 97.19 42 GLU B O 1
ATOM 1397 N N . VAL B 1 43 ? -17 -1.859 -6.664 1 96.94 43 VAL B N 1
ATOM 1398 C CA . VAL B 1 43 ? -16.234 -1.635 -7.887 1 96.94 43 VAL B CA 1
ATOM 1399 C C . VAL B 1 43 ? -15.156 -2.707 -8.031 1 96.94 43 VAL B C 1
ATOM 1401 O O . VAL B 1 43 ? -14.93 -3.229 -9.125 1 96.94 43 VAL B O 1
ATOM 1404 N N . PHE B 1 44 ? -14.57 -3.043 -6.938 1 97.94 44 PHE B N 1
ATOM 1405 C CA . PHE B 1 44 ? -13.516 -4.043 -6.914 1 97.94 44 PHE B CA 1
ATOM 1406 C C . PHE B 1 44 ? -14.039 -5.406 -7.355 1 97.94 44 PHE B C 1
ATOM 1408 O O . PHE B 1 44 ? -13.438 -6.066 -8.203 1 97.94 44 PHE B O 1
ATOM 1415 N N . ASP B 1 45 ? -15.156 -5.777 -6.855 1 98 45 ASP B N 1
ATOM 1416 C CA . ASP B 1 45 ? -15.781 -7.047 -7.219 1 98 45 ASP B CA 1
ATOM 1417 C C . ASP B 1 45 ? -16.172 -7.066 -8.695 1 98 45 ASP B C 1
ATOM 1419 O O . ASP B 1 45 ? -15.93 -8.055 -9.391 1 98 45 ASP B O 1
ATOM 1423 N N . TYR B 1 46 ? -16.766 -6.059 -9.086 1 98.06 46 TYR B N 1
ATOM 1424 C CA . TYR B 1 46 ? -17.141 -5.949 -10.484 1 98.06 46 TYR B CA 1
ATOM 1425 C C . TYR B 1 46 ? -15.93 -6.078 -11.391 1 98.06 46 TYR B C 1
ATOM 1427 O O . TYR B 1 46 ? -15.953 -6.82 -12.375 1 98.06 46 TYR B O 1
ATOM 1435 N N . ALA B 1 47 ? -14.898 -5.348 -11.086 1 98.19 47 ALA B N 1
ATOM 1436 C CA . ALA B 1 47 ? -13.672 -5.375 -11.883 1 98.19 47 ALA B CA 1
ATOM 1437 C C . ALA B 1 47 ? -13.062 -6.773 -11.906 1 98.19 47 ALA B C 1
ATOM 1439 O O . ALA B 1 47 ? -12.641 -7.254 -12.953 1 98.19 47 ALA B O 1
ATOM 1440 N N . ILE B 1 48 ? -13.016 -7.441 -10.781 1 98.25 48 ILE B N 1
ATOM 1441 C CA . ILE B 1 48 ? -12.445 -8.781 -10.711 1 98.25 48 ILE B CA 1
ATOM 1442 C C . ILE B 1 48 ? -13.227 -9.727 -11.633 1 98.25 48 ILE B C 1
ATOM 1444 O O . ILE B 1 48 ? -12.625 -10.477 -12.406 1 98.25 48 ILE B O 1
ATOM 1448 N N . LY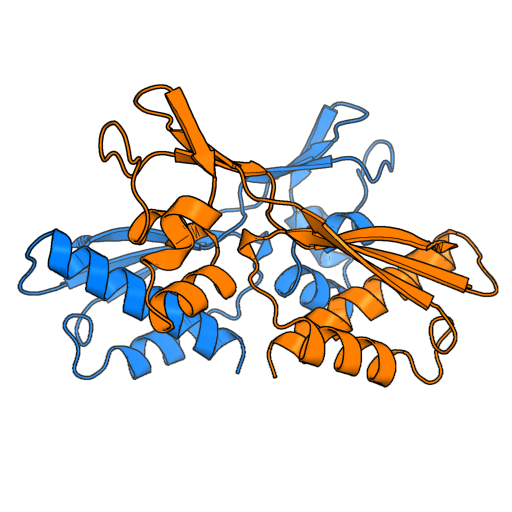S B 1 49 ? -14.461 -9.664 -11.547 1 98 49 LYS B N 1
ATOM 1449 C CA . LYS B 1 49 ? -15.305 -10.523 -12.367 1 98 49 LYS B CA 1
ATOM 1450 C C . LYS B 1 49 ? -15.102 -10.242 -13.852 1 98 49 LYS B C 1
ATOM 1452 O O . LYS B 1 49 ? -14.984 -11.164 -14.656 1 98 49 LYS B O 1
ATOM 1457 N N . GLU B 1 50 ? -15.078 -8.992 -14.172 1 98.31 50 GLU B N 1
ATOM 1458 C CA . GLU B 1 50 ? -14.883 -8.617 -15.57 1 98.31 50 GLU B CA 1
ATOM 1459 C C . GLU B 1 50 ? -13.523 -9.078 -16.078 1 98.31 50 GLU B C 1
ATOM 1461 O O . GLU B 1 50 ? -13.422 -9.625 -17.188 1 98.31 50 GLU B O 1
ATOM 1466 N N . ILE B 1 51 ? -12.531 -8.883 -15.367 1 97.88 51 ILE B N 1
ATOM 1467 C CA . ILE B 1 51 ? -11.172 -9.203 -15.781 1 97.88 51 ILE B CA 1
ATOM 1468 C C . ILE B 1 51 ? -10.984 -10.719 -15.805 1 97.88 51 ILE B C 1
ATOM 1470 O O . ILE B 1 51 ? -10.156 -11.242 -16.562 1 97.88 51 ILE B O 1
ATOM 1474 N N . SER B 1 52 ? -11.719 -11.43 -15.016 1 97.69 52 SER B N 1
ATOM 1475 C CA . SER B 1 52 ? -11.586 -12.875 -14.906 1 97.69 52 SER B CA 1
ATOM 1476 C C . SER B 1 52 ? -12.18 -13.586 -16.125 1 97.69 52 SER B C 1
ATOM 1478 O O . SER B 1 52 ? -11.953 -14.773 -16.328 1 97.69 52 SER B O 1
ATOM 1480 N N . LYS B 1 53 ? -13 -12.891 -16.844 1 97.81 53 LYS B N 1
ATOM 1481 C CA . LYS B 1 53 ? -13.625 -13.508 -18.016 1 97.81 53 LYS B CA 1
ATOM 1482 C C . LYS B 1 53 ? -12.578 -14.062 -18.969 1 97.81 53 LYS B C 1
ATOM 1484 O O . LYS B 1 53 ? -11.602 -13.383 -19.281 1 97.81 53 LYS B O 1
ATOM 1489 N N . GLY B 1 54 ? -12.758 -15.305 -19.406 1 96.69 54 GLY B N 1
ATOM 1490 C CA . GLY B 1 54 ? -11.852 -15.938 -20.359 1 96.69 54 GLY B CA 1
ATOM 1491 C C . GLY B 1 54 ? -10.641 -16.562 -19.688 1 96.69 54 GLY B C 1
ATOM 1492 O O . GLY B 1 54 ? -9.758 -17.094 -20.359 1 96.69 54 GLY B O 1
ATOM 1493 N N . THR B 1 55 ? -10.57 -16.469 -18.375 1 96.88 55 THR B N 1
ATOM 1494 C CA . THR B 1 55 ? -9.453 -17.047 -17.641 1 96.88 55 THR B CA 1
ATOM 1495 C C . THR B 1 55 ? -9.922 -18.234 -16.812 1 96.88 55 THR B C 1
ATOM 1497 O O . THR B 1 55 ? -11.102 -18.594 -16.828 1 96.88 55 THR B O 1
ATOM 1500 N N . ILE B 1 56 ? -9.055 -18.812 -16.109 1 97.06 56 ILE B N 1
ATOM 1501 C CA . ILE B 1 56 ? -9.344 -19.953 -15.25 1 97.06 56 ILE B CA 1
ATOM 1502 C C . ILE B 1 56 ? -10.211 -19.5 -14.07 1 97.06 56 ILE B C 1
ATOM 1504 O O . ILE B 1 56 ? -10.797 -20.328 -13.375 1 97.06 56 ILE B O 1
ATOM 1508 N N . LEU B 1 57 ? -10.32 -18.203 -13.867 1 97.5 57 LEU B N 1
ATOM 1509 C CA . LEU B 1 57 ? -11.07 -17.672 -12.734 1 97.5 57 LEU B CA 1
ATOM 1510 C C . LEU B 1 57 ? -12.5 -17.344 -13.133 1 97.5 57 LEU B C 1
ATOM 1512 O O . LEU B 1 57 ? -13.312 -16.953 -12.281 1 97.5 57 LEU B O 1
ATOM 1516 N N . GLU B 1 58 ? -12.883 -17.406 -14.344 1 96.69 58 GLU B N 1
ATOM 1517 C CA . GLU B 1 58 ? -14.125 -16.891 -14.898 1 96.69 58 GLU B CA 1
ATOM 1518 C C . GLU B 1 58 ? -15.336 -17.391 -14.117 1 96.69 58 GLU B C 1
ATOM 1520 O O . GLU B 1 58 ? -16.281 -16.641 -13.867 1 96.69 58 GLU B O 1
ATOM 1525 N N . ASN B 1 59 ? -15.312 -18.578 -13.625 1 95.75 59 ASN B N 1
ATOM 1526 C CA . ASN B 1 59 ? -16.484 -19.156 -12.969 1 95.75 59 ASN B CA 1
ATOM 1527 C C . ASN B 1 59 ? -16.234 -19.375 -11.477 1 95.75 59 ASN B C 1
ATOM 1529 O O . ASN B 1 59 ? -16.969 -20.109 -10.82 1 95.75 59 ASN B O 1
ATOM 1533 N N . SER B 1 60 ? -15.273 -18.766 -11.031 1 97.38 60 SER B N 1
ATOM 1534 C CA . SER B 1 60 ? -14.938 -18.953 -9.625 1 97.38 60 SER B CA 1
ATOM 1535 C C . SER B 1 60 ? -15.836 -18.109 -8.719 1 97.38 60 SER B C 1
ATOM 1537 O O . SER B 1 60 ? -16.297 -17.047 -9.117 1 97.38 60 SER B O 1
ATOM 1539 N N . GLU B 1 61 ? -16.156 -18.656 -7.578 1 97.81 61 GLU B N 1
ATOM 1540 C CA . GLU B 1 61 ? -16.75 -17.859 -6.508 1 97.81 61 GLU B CA 1
ATOM 1541 C C . GLU B 1 61 ? -15.703 -17.031 -5.773 1 97.81 61 GLU B C 1
ATOM 1543 O O . GLU B 1 61 ? -14.703 -17.578 -5.293 1 97.81 61 GLU B O 1
ATOM 1548 N N . ILE B 1 62 ? -15.992 -15.797 -5.723 1 97.88 62 ILE B N 1
ATOM 1549 C CA . ILE B 1 62 ? -15.055 -14.922 -5.027 1 97.88 62 ILE B CA 1
ATOM 1550 C C . ILE B 1 62 ? -15.594 -14.594 -3.637 1 97.88 62 ILE B C 1
ATOM 1552 O O . ILE B 1 62 ? -16.703 -14.062 -3.498 1 97.88 62 ILE B O 1
ATOM 1556 N N . LYS B 1 63 ? -14.82 -14.914 -2.658 1 98.31 63 LYS B N 1
ATOM 1557 C CA . LYS B 1 63 ? -15.164 -14.617 -1.27 1 98.31 63 LYS B CA 1
ATOM 1558 C C . LYS B 1 63 ? -14.25 -13.531 -0.696 1 98.31 63 LYS B C 1
ATOM 1560 O O . LYS B 1 63 ? -13.039 -13.539 -0.934 1 98.31 63 LYS B O 1
ATOM 1565 N N . TYR B 1 64 ? -14.883 -12.617 -0.009 1 98.25 64 TYR B N 1
ATOM 1566 C CA . TYR B 1 64 ? -14.125 -11.531 0.601 1 98.25 64 TYR B CA 1
ATOM 1567 C C . TYR B 1 64 ? -14.211 -11.586 2.121 1 98.25 64 TYR B C 1
ATOM 1569 O O . TYR B 1 64 ? -15.273 -11.883 2.678 1 98.25 64 TYR B O 1
ATOM 1577 N N . THR B 1 65 ? -13.141 -11.398 2.734 1 97.81 65 THR B N 1
ATOM 1578 C CA . THR B 1 65 ? -13.102 -11.148 4.168 1 97.81 65 THR B CA 1
ATOM 1579 C C . THR B 1 65 ? -12.391 -9.828 4.469 1 97.81 65 THR B C 1
ATOM 1581 O O . THR B 1 65 ? -11.25 -9.617 4.035 1 97.81 65 THR B O 1
ATOM 1584 N N . ILE B 1 66 ? -13.062 -8.953 5.148 1 96.88 66 ILE B N 1
ATOM 1585 C CA . ILE B 1 66 ? -12.43 -7.727 5.625 1 96.88 66 ILE B CA 1
ATOM 1586 C C . ILE B 1 66 ? -11.852 -7.949 7.02 1 96.88 66 ILE B C 1
ATOM 1588 O O . ILE B 1 66 ? -12.57 -8.367 7.934 1 96.88 66 ILE B O 1
ATOM 1592 N N . PHE B 1 67 ? -10.602 -7.738 7.145 1 96.5 67 PHE B N 1
ATOM 1593 C CA . PHE B 1 67 ? -10.047 -7.898 8.484 1 96.5 67 PHE B CA 1
ATOM 1594 C C . PHE B 1 67 ? -9.727 -6.543 9.102 1 96.5 67 PHE B C 1
ATOM 1596 O O . PHE B 1 67 ? -9.07 -5.707 8.469 1 96.5 67 PHE B O 1
ATOM 1603 N N . PRO B 1 68 ? -10.258 -6.324 10.305 1 96.5 68 PRO B N 1
ATOM 1604 C CA . PRO B 1 68 ? -10.188 -5.027 10.977 1 96.5 68 PRO B CA 1
ATOM 1605 C C . PRO B 1 68 ? -8.758 -4.605 11.305 1 96.5 68 PRO B C 1
ATOM 1607 O O . PRO B 1 68 ? -7.891 -5.461 11.508 1 96.5 68 PRO B O 1
ATOM 1610 N N . ALA B 1 69 ? -8.602 -3.281 11.375 1 96.75 69 ALA B N 1
ATOM 1611 C CA . ALA B 1 69 ? -7.281 -2.727 11.664 1 96.75 69 ALA B CA 1
ATOM 1612 C C . ALA B 1 69 ? -7.145 -2.385 13.148 1 96.75 69 ALA B C 1
ATOM 1614 O O . ALA B 1 69 ? -8.047 -1.793 13.742 1 96.75 69 ALA B O 1
ATOM 1615 N N . LYS B 1 70 ? -6.09 -2.828 13.648 1 97.44 70 LYS B N 1
ATOM 1616 C CA . LYS B 1 70 ? -5.707 -2.52 15.023 1 97.44 70 LYS B CA 1
ATOM 1617 C C . LYS B 1 70 ? -4.43 -1.688 15.062 1 97.44 70 LYS B C 1
ATOM 1619 O O . LYS B 1 70 ? -3.434 -2.039 14.422 1 97.44 70 LYS B O 1
ATOM 1624 N N . LEU B 1 71 ? -4.516 -0.659 15.852 1 97.5 71 LEU B N 1
ATOM 1625 C CA . LEU B 1 71 ? -3.383 0.253 15.977 1 97.5 71 LEU B CA 1
ATOM 1626 C C . LEU B 1 71 ? -2.77 0.173 17.375 1 97.5 71 LEU B C 1
ATOM 1628 O O . LEU B 1 71 ? -3.484 -0.023 18.359 1 97.5 71 LEU B O 1
ATOM 1632 N N . LEU B 1 72 ? -1.486 0.264 17.375 1 98.25 72 LEU B N 1
ATOM 1633 C CA . LEU B 1 72 ? -0.745 0.215 18.641 1 98.25 72 LEU B CA 1
ATOM 1634 C C . LEU B 1 72 ? 0.159 1.435 18.781 1 98.25 72 LEU B C 1
ATOM 1636 O O . LEU B 1 72 ? 1.081 1.629 17.984 1 98.25 72 LEU B O 1
ATOM 1640 N N . CYS B 1 73 ? -0.074 2.154 19.828 1 98.38 73 CYS B N 1
ATOM 1641 C CA . CYS B 1 73 ? 0.727 3.342 20.109 1 98.38 73 CYS B CA 1
ATOM 1642 C C . CYS B 1 73 ? 2.109 2.961 20.625 1 98.38 73 CYS B C 1
ATOM 1644 O O . CYS B 1 73 ? 2.232 2.215 21.594 1 98.38 73 CYS B O 1
ATOM 1646 N N . ASN B 1 74 ? 3.115 3.496 20.047 1 97.94 74 ASN B N 1
ATOM 1647 C CA . ASN B 1 74 ? 4.48 3.195 20.469 1 97.94 74 ASN B CA 1
ATOM 1648 C C . ASN B 1 74 ? 4.887 4.039 21.672 1 97.94 74 ASN B C 1
ATOM 1650 O O . ASN B 1 74 ? 5.883 3.738 22.344 1 97.94 74 ASN B O 1
ATOM 1654 N N . ASN B 1 75 ? 4.211 5.051 21.891 1 98 75 ASN B N 1
ATOM 1655 C CA . ASN B 1 75 ? 4.535 5.969 22.969 1 98 75 ASN B CA 1
ATOM 1656 C C . ASN B 1 75 ? 3.947 5.5 24.297 1 98 75 ASN B C 1
ATOM 1658 O O . ASN B 1 75 ? 4.648 5.445 25.312 1 98 75 ASN B O 1
ATOM 1662 N N . CYS B 1 76 ? 2.715 5.082 24.375 1 98.5 76 CYS B N 1
ATOM 1663 C CA . CYS B 1 76 ? 2.08 4.777 25.656 1 98.5 76 CYS B CA 1
ATOM 1664 C C . CYS B 1 76 ? 1.581 3.336 25.688 1 98.5 76 CYS B C 1
ATOM 1666 O O . CYS B 1 76 ? 1.097 2.863 26.719 1 98.5 76 CYS B O 1
ATOM 1668 N N . GLY B 1 77 ? 1.581 2.672 24.5 1 98.12 77 GLY B N 1
ATOM 1669 C CA . GLY B 1 77 ? 1.204 1.268 24.453 1 98.12 77 GLY B CA 1
ATOM 1670 C C . GLY B 1 77 ? -0.285 1.056 24.25 1 98.12 77 GLY B C 1
ATOM 1671 O O . GLY B 1 77 ? -0.753 -0.084 24.203 1 98.12 77 GLY B O 1
ATOM 1672 N N . ASN B 1 78 ? -1.048 2.062 24.078 1 97.88 78 ASN B N 1
ATOM 1673 C CA . ASN B 1 78 ? -2.484 1.946 23.859 1 97.88 78 ASN B CA 1
ATOM 1674 C C . ASN B 1 78 ? -2.787 1.258 22.531 1 97.88 78 ASN B C 1
ATOM 1676 O O . ASN B 1 78 ? -2.121 1.518 21.516 1 97.88 78 ASN B O 1
ATOM 1680 N N . GLU B 1 79 ? -3.762 0.388 22.562 1 97.94 79 GLU B N 1
ATOM 1681 C CA . GLU B 1 79 ? -4.285 -0.235 21.359 1 97.94 79 GLU B CA 1
ATOM 1682 C C . GLU B 1 79 ? -5.715 0.221 21.078 1 97.94 79 GLU B C 1
ATOM 1684 O O . GLU B 1 79 ? -6.527 0.341 22 1 97.94 79 GLU B O 1
ATOM 1689 N N . TRP B 1 80 ? -6.043 0.554 19.844 1 96.88 80 TRP B N 1
ATOM 1690 C CA . TRP B 1 80 ? -7.398 0.955 19.469 1 96.88 80 TRP B CA 1
ATOM 1691 C C . TRP B 1 80 ? -7.719 0.56 18.031 1 96.88 80 TRP B C 1
ATOM 1693 O O . TRP B 1 80 ? -6.828 0.156 17.281 1 96.88 80 TRP B O 1
ATOM 1703 N N . SER B 1 81 ? -8.938 0.583 17.734 1 96.06 81 SER B N 1
ATOM 1704 C CA . SER B 1 81 ? -9.391 0.202 16.391 1 96.06 81 SER B CA 1
ATOM 1705 C C . SER B 1 81 ? -9.312 1.377 15.43 1 96.06 81 SER B C 1
ATOM 1707 O O . SER B 1 81 ? -9.617 2.514 15.797 1 96.06 81 SER B O 1
ATOM 1709 N N . TYR B 1 82 ? -8.875 1.076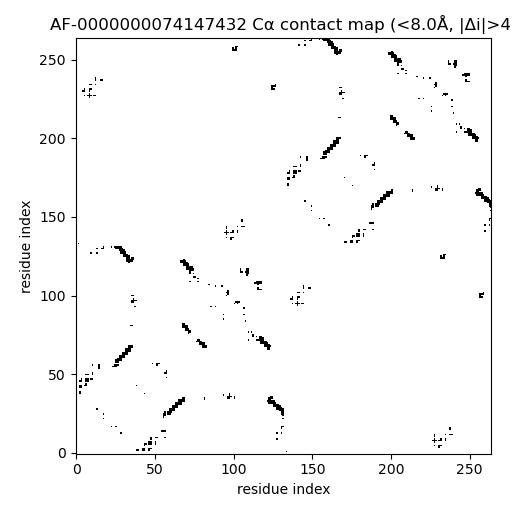 14.203 1 94.62 82 TYR B N 1
ATOM 1710 C CA . TYR B 1 82 ? -8.844 2.082 13.148 1 94.62 82 TYR B CA 1
ATOM 1711 C C . TYR B 1 82 ? -10.227 2.691 12.938 1 94.62 82 TYR B C 1
ATOM 1713 O O . TYR B 1 82 ? -10.344 3.893 12.68 1 94.62 82 TYR B O 1
ATOM 1721 N N . MET B 1 83 ? -11.273 1.87 13.07 1 90.56 83 MET B N 1
ATOM 1722 C CA . MET B 1 83 ? -12.648 2.318 12.852 1 90.56 83 MET B CA 1
ATOM 1723 C C . MET B 1 83 ? -13.008 3.447 13.812 1 90.56 83 MET B C 1
ATOM 1725 O O . MET B 1 83 ? -13.781 4.34 13.461 1 90.56 83 MET B O 1
ATOM 1729 N N . GLU B 1 84 ? -12.414 3.434 14.992 1 89.69 84 GLU B N 1
ATOM 1730 C CA . GLU B 1 84 ? -12.656 4.484 15.984 1 89.69 84 GLU B CA 1
ATOM 1731 C C . GLU B 1 84 ? -12.164 5.836 15.477 1 89.69 84 GLU B C 1
ATOM 1733 O O . GLU B 1 84 ? -12.727 6.879 15.828 1 89.69 84 GLU B O 1
ATOM 1738 N N . SER B 1 85 ? -11.188 5.82 14.711 1 88.75 85 SER B N 1
ATOM 1739 C CA . SER B 1 85 ? -10.594 7.043 14.18 1 88.75 85 SER B CA 1
ATOM 1740 C C . SER B 1 85 ? -11.133 7.367 12.797 1 88.75 85 SER B C 1
ATOM 1742 O O . SER B 1 85 ? -11.062 8.516 12.352 1 88.75 85 SER B O 1
ATOM 1744 N N . PHE B 1 86 ? -11.711 6.406 12.141 1 87.69 86 PHE B N 1
ATOM 1745 C CA . PHE B 1 86 ? -12.148 6.5 10.75 1 87.69 86 PHE B CA 1
ATOM 1746 C C . PHE B 1 86 ? -13.281 7.512 10.609 1 87.69 86 PHE B C 1
ATOM 1748 O O . PHE B 1 86 ? -13.32 8.273 9.641 1 87.69 86 PHE B O 1
ATOM 1755 N N . GLU B 1 87 ? -14.141 7.566 11.594 1 87.25 87 GLU B N 1
ATOM 1756 C CA . GLU B 1 87 ? -15.336 8.398 11.531 1 87.25 87 GLU B CA 1
ATOM 1757 C C . GLU B 1 87 ? -14.977 9.883 11.555 1 87.25 87 GLU B C 1
ATOM 1759 O O . GLU B 1 87 ? -15.727 10.719 11.055 1 87.25 87 GLU B O 1
ATOM 1764 N N . SER B 1 88 ? -13.891 10.188 12.086 1 90.81 88 SER B N 1
ATOM 1765 C CA . SER B 1 88 ? -13.508 11.586 12.211 1 90.81 88 SER B CA 1
ATOM 1766 C C . SER B 1 88 ? -12.758 12.062 10.969 1 90.81 88 SER B C 1
ATOM 1768 O O . SER B 1 88 ? -12.516 13.258 10.797 1 90.81 88 SER B O 1
ATOM 1770 N N . LEU B 1 89 ? -12.5 11.164 10.078 1 94.56 89 LEU B N 1
ATOM 1771 C CA . LEU B 1 89 ? -11.734 11.5 8.883 1 94.56 89 LEU B CA 1
ATOM 1772 C C . LEU B 1 89 ? -12.633 12.062 7.793 1 94.56 89 LEU B C 1
ATOM 1774 O O . LEU B 1 89 ? -13.758 11.594 7.605 1 94.56 89 LEU B O 1
ATOM 1778 N N . THR B 1 90 ? -12.133 13.031 7.121 1 95.19 90 THR B N 1
ATOM 1779 C CA . THR B 1 90 ? -12.82 13.523 5.938 1 95.19 90 THR B CA 1
ATOM 1780 C C . THR B 1 90 ? -12.633 12.57 4.762 1 95.19 90 THR B C 1
ATOM 1782 O O . THR B 1 90 ? -11.773 11.688 4.809 1 95.19 90 THR B O 1
ATOM 1785 N N . GLU B 1 91 ? -13.414 12.742 3.717 1 93.75 91 GLU B N 1
ATOM 1786 C CA . GLU B 1 91 ? -13.289 11.922 2.516 1 93.75 91 GLU B CA 1
ATOM 1787 C C . GLU B 1 91 ? -11.906 12.055 1.897 1 93.75 91 GLU B C 1
ATOM 1789 O O . GLU B 1 91 ? -11.32 11.062 1.445 1 93.75 91 GLU B O 1
ATOM 1794 N N . GLU B 1 92 ? -11.391 13.25 1.911 1 93.94 92 GLU B N 1
ATOM 1795 C CA . GLU B 1 92 ? -10.062 13.508 1.362 1 93.94 92 GLU B CA 1
ATOM 1796 C C . GLU B 1 92 ? -8.984 12.766 2.146 1 93.94 92 GLU B C 1
ATOM 1798 O O . GLU B 1 92 ? -8.078 12.164 1.557 1 93.94 92 GLU B O 1
ATOM 1803 N N . GLU B 1 93 ? -9.188 12.781 3.426 1 95.44 93 GLU B N 1
ATOM 1804 C CA . GLU B 1 93 ? -8.227 12.086 4.285 1 95.44 93 GLU B CA 1
ATOM 1805 C C . GLU B 1 93 ? -8.32 10.578 4.102 1 95.44 93 GLU B C 1
ATOM 1807 O O . GLU B 1 93 ? -7.293 9.891 4.047 1 95.44 93 GLU B O 1
ATOM 1812 N N . ARG B 1 94 ? -9.5 10.086 3.965 1 94.31 94 ARG B N 1
ATOM 1813 C CA . ARG B 1 94 ? -9.711 8.672 3.711 1 94.31 94 ARG B CA 1
ATOM 1814 C C . ARG B 1 94 ? -9.086 8.25 2.383 1 94.31 94 ARG B C 1
ATOM 1816 O O . ARG B 1 94 ? -8.461 7.195 2.293 1 94.31 94 ARG B O 1
ATOM 1823 N N . GLU B 1 95 ? -9.211 9.086 1.413 1 93.81 95 GLU B N 1
ATOM 1824 C CA . GLU B 1 95 ? -8.633 8.805 0.102 1 93.81 95 GLU B CA 1
ATOM 1825 C C . GLU B 1 95 ? -7.109 8.805 0.16 1 93.81 95 GLU B C 1
ATOM 1827 O O . GLU B 1 95 ? -6.461 7.965 -0.47 1 93.81 95 GLU B O 1
ATOM 1832 N N . ALA B 1 96 ? -6.562 9.781 0.898 1 95.56 96 ALA B N 1
ATOM 1833 C CA . ALA B 1 96 ? -5.113 9.836 1.046 1 95.56 96 ALA B CA 1
ATOM 1834 C C . ALA B 1 96 ? -4.574 8.547 1.657 1 95.56 96 ALA B C 1
ATOM 1836 O O . ALA B 1 96 ? -3.6 7.973 1.159 1 95.56 96 ALA B O 1
ATOM 1837 N N . ILE B 1 97 ? -5.266 8.008 2.682 1 95.19 97 ILE B N 1
ATOM 1838 C CA . ILE B 1 97 ? -4.844 6.793 3.369 1 95.19 97 ILE B CA 1
ATOM 1839 C C . ILE B 1 97 ? -4.992 5.594 2.438 1 95.19 97 ILE B C 1
ATOM 1841 O O . ILE B 1 97 ? -4.141 4.699 2.426 1 95.19 97 ILE B O 1
ATOM 1845 N N . HIS B 1 98 ? -6.02 5.613 1.602 1 93.75 98 HIS B N 1
ATOM 1846 C CA . HIS B 1 98 ? -6.25 4.551 0.628 1 93.75 98 HIS B CA 1
ATOM 1847 C C . HIS B 1 98 ? -5.09 4.445 -0.355 1 93.75 98 HIS B C 1
ATOM 1849 O O . HIS B 1 98 ? -4.617 3.342 -0.647 1 93.75 98 HIS B O 1
ATOM 1855 N N . PHE B 1 99 ? -4.57 5.578 -0.802 1 94 99 PHE B N 1
ATOM 1856 C CA . PHE B 1 99 ? -3.545 5.582 -1.841 1 94 99 PHE B CA 1
ATOM 1857 C C . PHE B 1 99 ? -2.156 5.43 -1.233 1 94 99 PHE B C 1
ATOM 1859 O O . PHE B 1 99 ? -1.29 4.77 -1.81 1 94 99 PHE B O 1
ATOM 1866 N N . ILE B 1 100 ? -1.987 6.078 -0.106 1 95.19 100 ILE B N 1
ATOM 1867 C CA . ILE B 1 100 ? -0.743 5.957 0.644 1 95.19 100 ILE B CA 1
ATOM 1868 C C . ILE B 1 100 ? -1.05 5.648 2.107 1 95.19 100 ILE B C 1
ATOM 1870 O O . ILE B 1 100 ? -1.21 6.562 2.92 1 95.19 100 ILE B O 1
ATOM 1874 N N . PRO B 1 101 ? -1.049 4.375 2.428 1 95.25 101 PRO B N 1
ATOM 1875 C CA . PRO B 1 101 ? -1.47 3.967 3.771 1 95.25 101 PRO B CA 1
ATOM 1876 C C . PRO B 1 101 ? -0.647 4.633 4.875 1 95.25 101 PRO B C 1
ATOM 1878 O O . PRO B 1 101 ? -1.17 4.914 5.953 1 95.25 101 PRO B O 1
ATOM 1881 N N . GLU B 1 102 ? 0.598 5.031 4.641 1 95.25 102 GLU B N 1
ATOM 1882 C CA . GLU B 1 102 ? 1.485 5.629 5.633 1 95.25 102 GLU B CA 1
ATOM 1883 C C . GLU B 1 102 ? 1.003 7.02 6.043 1 95.25 102 GLU B C 1
ATOM 1885 O O . GLU B 1 102 ? 1.404 7.539 7.082 1 95.25 102 GLU B O 1
ATOM 1890 N N . THR B 1 103 ? 0.11 7.617 5.254 1 96.62 103 THR B N 1
ATOM 1891 C CA . THR B 1 103 ? -0.39 8.945 5.59 1 96.62 103 THR B CA 1
ATOM 1892 C C . THR B 1 103 ? -1.329 8.883 6.789 1 96.62 103 THR B C 1
ATOM 1894 O O . THR B 1 103 ? -1.676 9.914 7.367 1 96.62 103 THR B O 1
ATOM 1897 N N . ILE B 1 104 ? -1.668 7.68 7.148 1 96.12 104 ILE B N 1
ATOM 1898 C CA . ILE B 1 104 ? -2.506 7.465 8.328 1 96.12 104 ILE B CA 1
ATOM 1899 C C . ILE B 1 104 ? -1.907 8.195 9.523 1 96.12 104 ILE B C 1
ATOM 1901 O O . ILE B 1 104 ? -2.639 8.719 10.367 1 96.12 104 ILE B O 1
ATOM 1905 N N . HIS B 1 105 ? -0.603 8.367 9.586 1 95.12 105 HIS B N 1
ATOM 1906 C CA . HIS B 1 105 ? 0.101 8.969 10.711 1 95.12 105 HIS B CA 1
ATOM 1907 C C . HIS B 1 105 ? -0.063 10.484 10.719 1 95.12 105 HIS B C 1
ATOM 1909 O O . HIS B 1 105 ? 0.218 11.141 11.727 1 95.12 105 HIS B O 1
ATOM 1915 N N . VAL B 1 106 ? -0.458 10.984 9.617 1 95.81 106 VAL B N 1
ATOM 1916 C CA . VAL B 1 106 ? -0.701 12.422 9.516 1 95.81 106 VAL B CA 1
ATOM 1917 C C . VAL B 1 106 ? -2.074 12.758 10.094 1 95.81 106 VAL B C 1
ATOM 1919 O O . VAL B 1 106 ? -2.266 13.82 10.688 1 95.81 106 VAL B O 1
ATOM 1922 N N . TYR B 1 107 ? -2.984 11.82 10.016 1 96.38 107 TYR B N 1
ATOM 1923 C CA . TYR B 1 107 ? -4.387 12.172 10.227 1 96.38 107 TYR B CA 1
ATOM 1924 C C . TYR B 1 107 ? -4.914 11.555 11.516 1 96.38 107 TYR B C 1
ATOM 1926 O O . TYR B 1 107 ? -5.961 11.969 12.023 1 96.38 107 TYR B O 1
ATOM 1934 N N . ILE B 1 108 ? -4.211 10.555 11.984 1 95.75 108 ILE B N 1
ATOM 1935 C CA . ILE B 1 108 ? -4.68 9.852 13.18 1 95.75 108 ILE B CA 1
ATOM 1936 C C . ILE B 1 108 ? -3.645 9.977 14.289 1 95.75 108 ILE B C 1
ATOM 1938 O O . ILE B 1 108 ? -2.439 9.898 14.039 1 95.75 108 ILE B O 1
ATOM 1942 N N . LYS B 1 109 ? -4.152 10.141 15.477 1 95.75 109 LYS B N 1
ATOM 1943 C CA . LYS B 1 109 ? -3.34 10.172 16.688 1 95.75 109 LYS B CA 1
ATOM 1944 C C . LYS B 1 109 ? -3.906 9.242 17.766 1 95.75 109 LYS B C 1
ATOM 1946 O O . LYS B 1 109 ? -5.09 8.898 17.734 1 95.75 109 LYS B O 1
ATOM 1951 N N . CYS B 1 110 ? -3.025 8.867 18.641 1 97.06 110 CYS B N 1
ATOM 1952 C CA . CYS B 1 110 ? -3.477 8.047 19.75 1 97.06 110 CYS B CA 1
ATOM 1953 C C . CYS B 1 110 ? -4.57 8.75 20.547 1 97.06 110 CYS B C 1
ATOM 1955 O O . CYS B 1 110 ? -4.402 9.906 20.953 1 97.06 110 CYS B O 1
ATOM 1957 N N . PRO B 1 111 ? -5.633 8.07 20.812 1 96.19 111 PRO B N 1
ATOM 1958 C CA . PRO B 1 111 ? -6.719 8.719 21.562 1 96.19 111 PRO B CA 1
ATOM 1959 C C . PRO B 1 111 ? -6.383 8.93 23.031 1 96.19 111 PRO B C 1
ATOM 1961 O O . PRO B 1 111 ? -7.047 9.711 23.719 1 96.19 111 PRO B O 1
ATOM 1964 N N . LYS B 1 112 ? -5.465 8.211 23.484 1 96.81 112 LYS B N 1
ATOM 1965 C CA . LYS B 1 112 ? -5.094 8.297 24.891 1 96.81 112 LYS B CA 1
ATOM 1966 C C . LYS B 1 112 ? -4.035 9.375 25.109 1 96.81 112 LYS B C 1
ATOM 1968 O O . LYS B 1 112 ? -4.227 10.273 25.938 1 96.81 112 LYS B O 1
ATOM 1973 N N . CYS B 1 113 ? -2.861 9.391 24.422 1 98.19 113 CYS B N 1
ATOM 1974 C CA . CYS B 1 113 ? -1.764 10.305 24.719 1 98.19 113 CYS B CA 1
ATOM 1975 C C . CYS B 1 113 ? -1.597 11.336 23.625 1 98.19 113 CYS B C 1
ATOM 1977 O O . CYS B 1 113 ? -0.73 12.211 23.703 1 98.19 113 CYS B O 1
ATOM 1979 N N . LYS B 1 114 ? -2.221 11.172 22.469 1 96 114 LYS B N 1
ATOM 1980 C CA . LYS B 1 114 ? -2.285 12.102 21.344 1 96 114 LYS B CA 1
ATOM 1981 C C . LYS B 1 114 ? -1.015 12.039 20.5 1 96 114 LYS B C 1
ATOM 1983 O O . LYS B 1 114 ? -0.782 12.906 19.656 1 96 114 LYS B O 1
ATOM 1988 N N . SER B 1 115 ? -0.197 11.016 20.719 1 96.31 115 SER B N 1
ATOM 1989 C CA . SER B 1 115 ? 1.003 10.805 19.922 1 96.31 115 SER B CA 1
ATOM 1990 C C . SER B 1 115 ? 0.649 10.32 18.516 1 96.31 115 SER B C 1
ATOM 1992 O O . SER B 1 115 ? -0.244 9.492 18.344 1 96.31 115 SER B O 1
ATOM 1994 N N . PRO B 1 116 ? 1.352 10.797 17.547 1 94.5 116 PRO B N 1
ATOM 1995 C CA . PRO B 1 116 ? 1.164 10.266 16.188 1 94.5 116 PRO B CA 1
ATOM 1996 C C . PRO B 1 116 ? 2.002 9.016 15.93 1 94.5 116 PRO B C 1
ATOM 1998 O O . PRO B 1 116 ? 1.948 8.445 14.836 1 94.5 116 PRO B O 1
ATOM 2001 N N . ASP B 1 117 ? 2.811 8.664 16.906 1 96 117 ASP B N 1
ATOM 2002 C CA . ASP B 1 117 ? 3.717 7.531 16.734 1 96 117 ASP B CA 1
ATOM 2003 C C . ASP B 1 117 ? 3.035 6.219 17.125 1 96 117 ASP B C 1
ATOM 2005 O O . ASP B 1 117 ? 3.035 5.836 18.297 1 96 117 ASP B O 1
ATOM 2009 N N . PHE B 1 118 ? 2.467 5.48 16.141 1 97.19 118 PHE B N 1
ATOM 2010 C CA . PHE B 1 118 ? 1.831 4.184 16.344 1 97.19 118 PHE B CA 1
ATOM 2011 C C . PHE B 1 118 ? 2.109 3.262 15.156 1 97.19 118 PHE B C 1
ATOM 2013 O O . PHE B 1 118 ? 2.678 3.689 14.148 1 97.19 118 PHE B O 1
ATOM 2020 N N . GLU B 1 119 ? 1.793 2.037 15.297 1 96.31 119 GLU B N 1
ATOM 2021 C CA . GLU B 1 119 ? 1.934 1.082 14.203 1 96.31 119 GLU B CA 1
ATOM 2022 C C . GLU B 1 119 ? 0.608 0.389 13.898 1 96.31 119 GLU B C 1
ATOM 2024 O O . GLU B 1 119 ? -0.253 0.276 14.773 1 96.31 119 GLU B O 1
ATOM 2029 N N . ILE B 1 120 ? 0.462 0.036 12.656 1 95.75 120 ILE B N 1
ATOM 2030 C CA . ILE B 1 120 ? -0.657 -0.808 12.25 1 95.75 120 ILE B CA 1
ATOM 2031 C C . ILE B 1 120 ? -0.324 -2.273 12.523 1 95.75 120 ILE B C 1
ATOM 2033 O O . ILE B 1 120 ? 0.473 -2.881 11.805 1 95.75 120 ILE B O 1
ATOM 2037 N N . LYS B 1 121 ? -0.938 -2.83 13.438 1 95.25 121 LYS B N 1
ATOM 2038 C CA . LYS B 1 121 ? -0.653 -4.211 13.812 1 95.25 121 LYS B CA 1
ATOM 2039 C C . LYS B 1 121 ? -1.279 -5.191 12.82 1 95.25 121 LYS B C 1
ATOM 2041 O O . LYS B 1 121 ? -0.705 -6.242 12.539 1 95.25 121 LYS B O 1
ATOM 2046 N N . GLU B 1 122 ? -2.391 -4.898 12.453 1 95.31 122 GLU B N 1
ATOM 2047 C CA . GLU B 1 122 ? -3.154 -5.691 11.492 1 95.31 122 GLU B CA 1
ATOM 2048 C C . GLU B 1 122 ? -4.121 -4.82 10.695 1 95.31 122 GLU B C 1
ATOM 2050 O O . GLU B 1 122 ? -4.316 -3.646 11.023 1 95.31 122 GLU B O 1
ATOM 2055 N N . GLY B 1 123 ? -4.613 -5.434 9.594 1 96.31 123 GLY B N 1
ATOM 2056 C CA . GLY B 1 123 ? -5.691 -4.781 8.867 1 96.31 123 GLY B CA 1
ATOM 2057 C C . GLY B 1 123 ? -5.203 -3.984 7.668 1 96.31 123 GLY B C 1
ATOM 2058 O O . GLY B 1 123 ? -5.887 -3.072 7.203 1 96.31 123 GLY B O 1
ATOM 2059 N N . ARG B 1 124 ? -4.059 -4.309 7.25 1 95.31 124 ARG B N 1
ATOM 2060 C CA . ARG B 1 124 ? -3.508 -3.654 6.066 1 95.31 124 ARG B CA 1
ATOM 2061 C C . ARG B 1 124 ? -3.16 -4.676 4.988 1 95.31 124 ARG B C 1
ATOM 2063 O O . ARG B 1 124 ? -2.736 -5.793 5.301 1 95.31 124 ARG B O 1
ATOM 2070 N N . GLY B 1 125 ? -3.404 -4.242 3.697 1 95.62 125 GLY B N 1
ATOM 2071 C CA . GLY B 1 125 ? -2.996 -5.074 2.574 1 95.62 125 GLY B CA 1
ATOM 2072 C C . GLY B 1 125 ? -4.133 -5.895 1.994 1 95.62 125 GLY B C 1
ATOM 2073 O O . GLY B 1 125 ? -5.258 -5.84 2.492 1 95.62 125 GLY B O 1
ATOM 2074 N N . VAL B 1 126 ? -3.844 -6.566 0.892 1 97.56 126 VAL B N 1
ATOM 2075 C CA . VAL B 1 126 ? -4.734 -7.504 0.215 1 97.56 126 VAL B CA 1
ATOM 2076 C C . VAL B 1 126 ? -4.023 -8.844 0.024 1 97.56 126 VAL B C 1
ATOM 2078 O O . VAL B 1 126 ? -2.881 -8.883 -0.437 1 97.56 126 VAL B O 1
ATOM 2081 N N . PHE B 1 127 ? -4.734 -9.906 0.38 1 97.38 127 PHE B N 1
ATOM 2082 C CA . PHE B 1 127 ? -4.105 -11.219 0.358 1 97.38 127 PHE B CA 1
ATOM 2083 C C . PHE B 1 127 ? -5.008 -12.242 -0.321 1 97.38 127 PHE B C 1
ATOM 2085 O O . PHE B 1 127 ? -6.23 -12.211 -0.146 1 97.38 127 PHE B O 1
ATOM 2092 N N . ILE B 1 128 ? -4.422 -13.109 -1.071 1 97.25 128 ILE B N 1
ATOM 2093 C CA . ILE B 1 128 ? -5.109 -14.312 -1.53 1 97.25 128 ILE B CA 1
ATOM 2094 C C . ILE B 1 128 ? -4.996 -15.406 -0.473 1 97.25 128 ILE B C 1
ATOM 2096 O O . ILE B 1 128 ? -3.924 -15.984 -0.279 1 97.25 128 ILE B O 1
ATOM 2100 N N . GLU B 1 129 ? -6.023 -15.711 0.16 1 96.25 129 GLU B N 1
ATOM 2101 C CA . GLU B 1 129 ?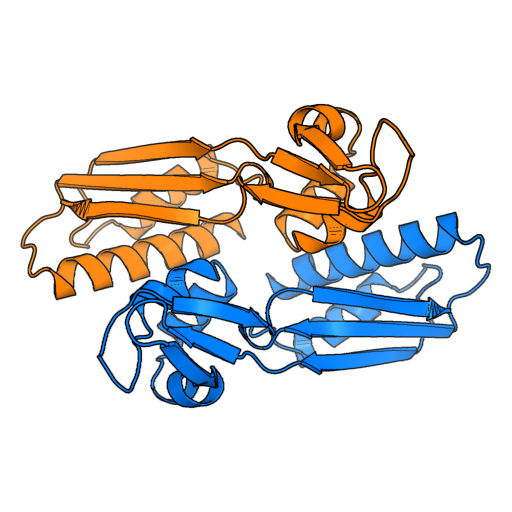 -6.016 -16.656 1.278 1 96.25 129 GLU B CA 1
ATOM 2102 C C . GLU B 1 129 ? -6.199 -18.094 0.796 1 96.25 129 GLU B C 1
ATOM 2104 O O . GLU B 1 129 ? -5.641 -19.016 1.379 1 96.25 129 GLU B O 1
ATOM 2109 N N . GLU B 1 130 ? -7.004 -18.156 -0.192 1 95.31 130 GLU B N 1
ATOM 2110 C CA . GLU B 1 130 ? -7.316 -19.484 -0.712 1 95.31 130 GLU B CA 1
ATOM 2111 C C . GLU B 1 130 ? -7.586 -19.438 -2.215 1 95.31 130 GLU B C 1
ATOM 2113 O O . GLU B 1 130 ? -8.219 -18.5 -2.709 1 95.31 130 GLU B O 1
ATOM 2118 N N . ILE B 1 131 ? -7.16 -20.422 -2.84 1 96.12 131 ILE B N 1
ATOM 2119 C CA . ILE B 1 131 ? -7.48 -20.656 -4.246 1 96.12 131 ILE B CA 1
ATOM 2120 C C . ILE B 1 131 ? -7.605 -22.156 -4.504 1 96.12 131 ILE B C 1
ATOM 2122 O O . ILE B 1 131 ? -6.668 -22.906 -4.25 1 96.12 131 ILE B O 1
ATOM 2126 N N . THR B 1 132 ? -8.758 -22.594 -4.824 1 94.25 132 THR B N 1
ATOM 2127 C CA . THR B 1 132 ? -9 -24.016 -4.977 1 94.25 132 THR B CA 1
ATOM 2128 C C . THR B 1 132 ? -9.898 -24.297 -6.176 1 94.25 132 THR B C 1
ATOM 2130 O O . THR B 1 132 ? -10.695 -23.438 -6.57 1 94.25 132 THR B O 1
#

Foldseek 3Di:
DVLLVVLVVVLVVLLVVCVVVVHPAWAEWEKEAFPLLVDPVVVNVVSNQVVCPPHRCNNHHYHYDQDWKWKAAPPPGDIDTPVVQVVVDDPVQSVVCNVPVVCCLVRDADPPPRHSHMDTPDRHDMDGPDTD/DVLLVVLVVVLVVLLVVCVVVVHPAWAEWEKEAFPLLVDPVVVNVVSNQVVCPPHRCNNHHYHYDQDWKWKAAPPPGDIDTPVVQVVVDDPVQSVVCNVPVVCCLVRDADPPPRHSHMDTPDRHDMDGPDTD

Secondary structure (DSSP, 8-state):
-HHHHHHHHHHHHHHHHHHHTT-S---EEEEEEEGGG---HHHHHHHHHHHHTTSTTTTPEEEEEEE--EEEETTT--EEEHHHHHTT--HHHHHHHHH-GGGHHHH---TTT--S-EEEEE--SEEEEEE-/-HHHHHHHHHHHHHHHHHHHTT-S---EEEEEEEGGG---HHHHHHHHHHHHTTSTTTTPEEEEEEE--EEEETTT--EEEHHHHHTT--HHHHHHHHH-GGGHHHH---TTT--S-EEEEE--SEEEEEE-

Sequence (264 aa):
MHEWALAEAVVNSAIKMAQEKKLSQVRILSLKVGEVQQIDMEVFDYAIKEISKGTILENSEIKYTIFPAKLLCNNCGNEWSYMESFESLTEEEREAIHFIPETIHVYIKCPKCKSPDFEIKEGRGVFIEEITMHEWALAEAVVNSAIKMAQEKKLSQVRILSLKVGEVQQIDMEVFDYAIKEISKGTILENSEIKYTIFPAKLLCNNCGNEWSYMESFESLTEEEREAIHFIPETIHVYIKCPKCKSPDFEIKEGRGVFIEEIT